Protein AF-0000000074242510 (afdb_homodimer)

Structure (mmCIF, N/CA/C/O backbone):
data_AF-0000000074242510-model_v1
#
loop_
_entity.id
_entity.type
_entity.pdbx_description
1 polymer Interleukin-4
#
loop_
_atom_site.group_PDB
_atom_site.id
_atom_site.type_symbol
_atom_site.label_atom_id
_atom_site.label_alt_id
_atom_site.label_comp_id
_atom_site.label_asym_id
_atom_site.label_entity_id
_atom_site.label_seq_id
_atom_site.pdbx_PDB_ins_code
_atom_site.Cartn_x
_atom_site.Cartn_y
_atom_site.Cartn_z
_atom_site.occupancy
_atom_site.B_iso_or_equiv
_atom_site.auth_seq_id
_atom_site.auth_comp_id
_atom_site.auth_asym_id
_atom_site.auth_atom_id
_atom_site.pdbx_PDB_model_num
ATOM 1 N N . MET A 1 1 ? -6.773 28.281 49.219 1 33.16 1 MET A N 1
ATOM 2 C CA . MET A 1 1 ? -7.211 27.016 48.656 1 33.16 1 MET A CA 1
ATOM 3 C C . MET A 1 1 ? -6.402 26.688 47.406 1 33.16 1 MET A C 1
ATOM 5 O O . MET A 1 1 ? -6.363 27.484 46.438 1 33.16 1 MET A O 1
ATOM 9 N N . ARG A 1 2 ? -5.262 25.953 47.531 1 34.53 2 ARG A N 1
ATOM 10 C CA . ARG A 1 2 ? -4.109 25.625 46.688 1 34.53 2 ARG A CA 1
ATOM 11 C C . ARG A 1 2 ? -4.52 24.766 45.5 1 34.53 2 ARG A C 1
ATOM 13 O O . ARG A 1 2 ? -5.117 23.703 45.656 1 34.53 2 ARG A O 1
ATOM 20 N N . LEU A 1 3 ? -5.051 25.438 44.469 1 40 3 LEU A N 1
ATOM 21 C CA . LEU A 1 3 ? -5.383 24.812 43.188 1 40 3 LEU A CA 1
ATOM 22 C C . LEU A 1 3 ? -4.25 23.922 42.719 1 40 3 LEU A C 1
ATOM 24 O O . LEU A 1 3 ? -3.172 24.391 42.344 1 40 3 LEU A O 1
ATOM 28 N N . THR A 1 4 ? -4.016 22.844 43.469 1 37.16 4 THR A N 1
ATOM 29 C CA . THR A 1 4 ? -3.104 21.812 43 1 37.16 4 THR A CA 1
ATOM 30 C C . THR A 1 4 ? -3.441 21.406 41.562 1 37.16 4 THR A C 1
ATOM 32 O O . THR A 1 4 ? -4.543 20.938 41.281 1 37.16 4 THR A O 1
ATOM 35 N N . PHE A 1 5 ? -3.02 22.219 40.562 1 36.62 5 PHE A N 1
ATOM 36 C CA . PHE A 1 5 ? -2.967 21.891 39.125 1 36.62 5 PHE A CA 1
ATOM 37 C C . PHE A 1 5 ? -2.428 20.484 38.906 1 36.62 5 PHE A C 1
ATOM 39 O O . PHE A 1 5 ? -1.247 20.219 39.156 1 36.62 5 PHE A O 1
ATOM 46 N N . GLN A 1 6 ? -3.221 19.469 39.281 1 35.19 6 GLN A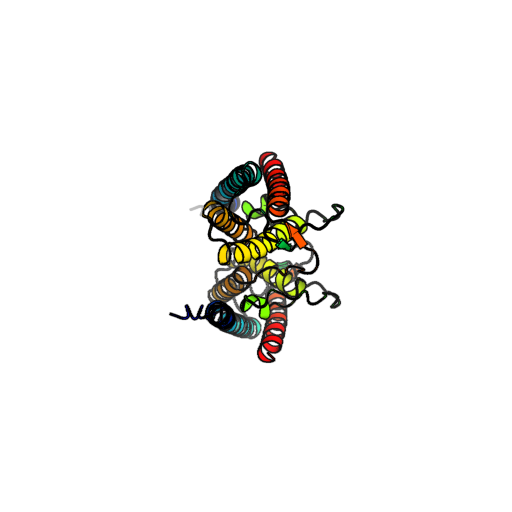 N 1
ATOM 47 C CA . GLN A 1 6 ? -2.865 18.094 39.031 1 35.19 6 GLN A CA 1
ATOM 48 C C . GLN A 1 6 ? -2.391 17.906 37.594 1 35.19 6 GLN A C 1
ATOM 50 O O . GLN A 1 6 ? -3.139 18.172 36.656 1 35.19 6 GLN A O 1
ATOM 55 N N . LEU A 1 7 ? -1.134 18.219 37.25 1 38.66 7 LEU A N 1
ATOM 56 C CA . LEU A 1 7 ? -0.365 17.781 36.094 1 38.66 7 LEU A CA 1
ATOM 57 C C . LEU A 1 7 ? -0.65 16.312 35.781 1 38.66 7 LEU A C 1
ATOM 59 O O . LEU A 1 7 ? -0.212 15.422 36.531 1 38.66 7 LEU A O 1
ATOM 63 N N . ILE A 1 8 ? -1.879 15.992 35.531 1 40.75 8 ILE A N 1
ATOM 64 C CA . ILE A 1 8 ? -2.186 14.633 35.125 1 40.75 8 ILE A CA 1
ATOM 65 C C . ILE A 1 8 ? -1.151 14.18 34.094 1 40.75 8 ILE A C 1
ATOM 67 O O . ILE A 1 8 ? -0.901 14.867 33.094 1 40.75 8 ILE A O 1
ATOM 71 N N . PRO A 1 9 ? -0.26 13.148 34.344 1 38.28 9 PRO A N 1
ATOM 72 C CA . PRO A 1 9 ? 0.85 12.664 33.531 1 38.28 9 PRO A CA 1
ATOM 73 C C . PRO A 1 9 ? 0.434 12.375 32.094 1 38.28 9 PRO A C 1
ATOM 75 O O . PRO A 1 9 ? -0.391 11.484 31.844 1 38.28 9 PRO A O 1
ATOM 78 N N . THR A 1 10 ? 0.248 13.367 31.266 1 43.91 10 THR A N 1
ATOM 79 C CA . THR A 1 10 ? 0.117 13.281 29.812 1 43.91 10 THR A CA 1
ATOM 80 C C . THR A 1 10 ? 1.011 12.18 29.266 1 43.91 10 THR A C 1
ATOM 82 O O . THR A 1 10 ? 0.706 11.586 28.219 1 43.91 10 THR A O 1
ATOM 85 N N . LEU A 1 11 ? 2.141 11.883 29.984 1 45.56 11 LEU A N 1
ATOM 86 C CA . LEU A 1 11 ? 3.07 10.883 29.484 1 45.56 11 LEU A CA 1
ATOM 87 C C . LEU A 1 11 ? 2.422 9.5 29.469 1 45.56 11 LEU A C 1
ATOM 89 O O . LEU A 1 11 ? 2.689 8.695 28.562 1 45.56 11 LEU A O 1
ATOM 93 N N . PHE A 1 12 ? 1.657 9.141 30.5 1 44.5 12 PHE A N 1
ATOM 94 C CA . PHE A 1 12 ? 1.144 7.777 30.594 1 44.5 12 PHE A CA 1
ATOM 95 C C . PHE A 1 12 ? 0.091 7.523 29.516 1 44.5 12 PHE A C 1
ATOM 97 O O . PHE A 1 12 ? -0.016 6.414 29 1 44.5 12 PHE A O 1
ATOM 104 N N . CYS A 1 13 ? -0.747 8.562 29.156 1 43.47 13 CYS A N 1
ATOM 105 C CA . CYS A 1 13 ? -1.817 8.352 28.188 1 43.47 13 CYS A CA 1
ATOM 106 C C . CYS A 1 13 ? -1.253 8.117 26.797 1 43.47 13 CYS A C 1
ATOM 108 O O . CYS A 1 13 ? -1.827 7.367 26.016 1 43.47 13 CYS A O 1
ATOM 110 N N . LEU A 1 14 ? -0.187 8.773 26.406 1 47.94 14 LEU A N 1
ATOM 111 C CA . LEU A 1 14 ? 0.408 8.531 25.094 1 47.94 14 LEU A CA 1
ATOM 112 C C . LEU A 1 14 ? 0.92 7.094 25 1 47.94 14 LEU A C 1
ATOM 114 O O . LEU A 1 14 ? 0.855 6.484 23.922 1 47.94 14 LEU A O 1
ATOM 118 N N . LEU A 1 15 ? 1.429 6.535 26.109 1 44.88 15 LEU A N 1
ATOM 119 C CA . LEU A 1 15 ? 1.949 5.176 26.047 1 44.88 15 LEU A CA 1
ATOM 120 C C . LEU A 1 15 ? 0.821 4.172 25.828 1 44.88 15 LEU A C 1
ATOM 122 O O . LEU A 1 15 ? 0.984 3.193 25.094 1 44.88 15 LEU A O 1
ATOM 126 N N . THR A 1 16 ? -0.226 4.297 26.625 1 45.84 16 THR A N 1
ATOM 127 C CA . THR A 1 16 ? -1.232 3.242 26.562 1 45.84 16 THR A CA 1
ATOM 128 C C . THR A 1 16 ? -2.045 3.338 25.266 1 45.84 16 THR A C 1
ATOM 130 O O . THR A 1 16 ? -2.445 2.318 24.703 1 45.84 16 THR A O 1
ATOM 133 N N . CYS A 1 17 ? -2.469 4.535 24.844 1 44.66 17 CYS A N 1
ATOM 134 C CA . CYS A 1 17 ? -3.344 4.66 23.688 1 44.66 17 CYS A CA 1
ATOM 135 C C . CYS A 1 17 ? -2.623 4.242 22.406 1 44.66 17 CYS A C 1
ATOM 137 O O . CYS A 1 17 ? -3.225 3.639 21.516 1 44.66 17 CYS A O 1
ATOM 139 N N . THR A 1 18 ? -1.373 4.621 22.281 1 48.62 18 THR A N 1
ATOM 140 C CA . THR A 1 18 ? -0.618 4.152 21.125 1 48.62 18 THR A CA 1
ATOM 141 C C . THR A 1 18 ? -0.304 2.664 21.25 1 48.62 18 THR A C 1
ATOM 143 O O . THR A 1 18 ? -0.279 1.942 20.25 1 48.62 18 THR A O 1
ATOM 146 N N . SER A 1 19 ? -0.104 2.184 22.484 1 45.28 19 SER A N 1
ATOM 147 C CA . SER A 1 19 ? 0.305 0.803 22.719 1 45.28 19 SER A CA 1
ATOM 148 C C . SER A 1 19 ? -0.789 -0.176 22.297 1 45.28 19 SER A C 1
ATOM 150 O O . SER A 1 19 ? -0.502 -1.228 21.719 1 45.28 19 SER A O 1
ATOM 152 N N . ASP A 1 20 ? -1.966 0.081 22.75 1 42.91 20 ASP A N 1
ATOM 153 C CA . ASP A 1 20 ? -3.027 -0.897 22.531 1 42.91 20 ASP A CA 1
ATOM 154 C C . ASP A 1 20 ? -3.365 -1.014 21.047 1 42.91 20 ASP A C 1
ATOM 156 O O . ASP A 1 20 ? -3.637 -2.109 20.547 1 42.91 20 ASP A O 1
ATOM 160 N N . VAL A 1 21 ? -3.428 0.149 20.422 1 49.12 21 VAL A N 1
ATOM 161 C CA . VAL A 1 21 ? -3.73 0.099 19 1 49.12 21 VAL A CA 1
ATOM 162 C C . VAL A 1 21 ? -2.576 -0.56 18.25 1 49.12 21 VAL A C 1
ATOM 164 O O . VAL A 1 21 ? -2.795 -1.387 17.359 1 49.12 21 VAL A O 1
ATOM 167 N N . VAL A 1 22 ? -1.436 -0.26 18.781 1 51.69 22 VAL A N 1
ATOM 168 C CA . VAL A 1 22 ? -0.253 -0.882 18.203 1 51.69 22 VAL A CA 1
ATOM 169 C C . VAL A 1 22 ? -0.24 -2.375 18.516 1 51.69 22 VAL A C 1
ATOM 171 O O . VAL A 1 22 ? 0.058 -3.201 17.656 1 51.69 22 VAL A O 1
ATOM 174 N N . GLN A 1 23 ? -0.51 -2.66 19.734 1 50.31 23 GLN A N 1
ATOM 175 C CA . GLN A 1 23 ? -0.537 -4.062 20.141 1 50.31 23 GLN A CA 1
ATOM 176 C C . GLN A 1 23 ? -1.63 -4.828 19.406 1 50.31 23 GLN A C 1
ATOM 178 O O . GLN A 1 23 ? -1.44 -5.988 19.031 1 50.31 23 GLN A O 1
ATOM 183 N N . GLY A 1 24 ? -2.672 -4.266 19.203 1 46.16 24 GLY A N 1
ATOM 184 C CA . GLY A 1 24 ? -3.768 -4.891 18.469 1 46.16 24 GLY A CA 1
ATOM 185 C C . GLY A 1 24 ? -3.449 -5.133 17.016 1 46.16 24 GLY A C 1
ATOM 186 O O . GLY A 1 24 ? -3.717 -6.215 16.484 1 46.16 24 GLY A O 1
ATOM 187 N N . GLN A 1 25 ? -2.859 -4.109 16.469 1 55.47 25 GLN A N 1
ATOM 188 C CA . GLN A 1 25 ? -2.559 -4.242 15.047 1 55.47 25 GLN A CA 1
ATOM 189 C C . GLN A 1 25 ? -1.42 -5.234 14.82 1 55.47 25 GLN A C 1
ATOM 191 O O . GLN A 1 25 ? -1.415 -5.965 13.828 1 55.47 25 GLN A O 1
ATOM 196 N N . ARG A 1 26 ? -0.482 -5.195 15.773 1 56.53 26 ARG A N 1
ATOM 197 C CA . ARG A 1 26 ? 0.55 -6.223 15.68 1 56.53 26 ARG A CA 1
ATOM 198 C C . ARG A 1 26 ? -0.068 -7.617 15.625 1 56.53 26 ARG A C 1
ATOM 200 O O . ARG A 1 26 ? 0.382 -8.469 14.852 1 56.53 26 ARG A O 1
ATOM 207 N N . ARG A 1 27 ? -1.122 -7.625 16.516 1 59.59 27 ARG A N 1
ATOM 208 C CA . ARG A 1 27 ? -1.751 -8.922 16.719 1 59.59 27 ARG A CA 1
ATOM 209 C C . ARG A 1 27 ? -2.426 -9.414 15.445 1 59.59 27 ARG A C 1
ATOM 211 O O . ARG A 1 27 ? -2.621 -10.617 15.258 1 59.59 27 ARG A O 1
ATOM 218 N N . THR A 1 28 ? -2.432 -8.539 14.508 1 70.81 28 THR A N 1
ATOM 219 C CA . THR A 1 28 ? -3.195 -9.047 13.367 1 70.81 28 THR A CA 1
ATOM 220 C C . THR A 1 28 ? -2.273 -9.359 12.195 1 70.81 28 THR A C 1
ATOM 222 O O . THR A 1 28 ? -2.66 -10.086 11.273 1 70.81 28 THR A O 1
ATOM 225 N N . CYS A 1 29 ? -0.93 -9 12.336 1 80.44 29 CYS A N 1
ATOM 226 C CA . CYS A 1 29 ? -0.095 -9.211 11.156 1 80.44 29 CYS A CA 1
ATOM 227 C C . CYS A 1 29 ? 0.749 -10.469 11.312 1 80.44 29 CYS A C 1
ATOM 229 O O . CYS A 1 29 ? 1.104 -11.109 10.32 1 80.44 29 CYS A O 1
ATOM 231 N N . GLN A 1 30 ? 1.063 -10.836 12.539 1 82.81 30 GLN A N 1
ATOM 232 C CA . GLN A 1 30 ? 1.859 -12.039 12.781 1 82.81 30 GLN A CA 1
ATOM 233 C C . GLN A 1 30 ? 1.142 -13.281 12.273 1 82.81 30 GLN A C 1
ATOM 235 O O . GLN A 1 30 ? 1.744 -14.125 11.602 1 82.81 30 GLN A O 1
ATOM 240 N N . PRO A 1 31 ? -0.079 -13.398 12.602 1 86.19 31 PRO A N 1
ATOM 241 C CA . PRO A 1 31 ? -0.804 -14.547 12.062 1 86.19 31 PRO A CA 1
ATOM 242 C C . PRO A 1 31 ? -0.826 -14.578 10.539 1 86.19 31 PRO A C 1
ATOM 244 O O . PRO A 1 31 ? -0.729 -15.648 9.938 1 86.19 31 PRO A O 1
ATOM 247 N N . SER A 1 32 ? -0.983 -13.438 9.93 1 89.38 32 SER A N 1
ATOM 248 C CA . SER A 1 32 ? -0.971 -13.375 8.469 1 89.38 32 SER A CA 1
ATOM 249 C C . SER A 1 32 ? 0.349 -13.891 7.906 1 89.38 32 SER A C 1
ATOM 251 O O . SER A 1 32 ? 0.361 -14.664 6.949 1 89.38 32 SER A O 1
ATOM 253 N N . LEU A 1 33 ? 1.446 -13.469 8.5 1 87.88 33 LEU A N 1
ATOM 254 C CA . LEU A 1 33 ? 2.764 -13.906 8.047 1 87.88 33 LEU A CA 1
ATOM 255 C C . LEU A 1 33 ? 2.92 -15.414 8.203 1 87.88 33 LEU A C 1
ATOM 257 O O . LEU A 1 33 ? 3.426 -16.094 7.301 1 87.88 33 LEU A O 1
ATOM 261 N N . ARG A 1 34 ? 2.51 -15.938 9.312 1 88.5 34 ARG A N 1
ATOM 262 C CA . ARG A 1 34 ? 2.562 -17.375 9.555 1 88.5 34 ARG A CA 1
ATOM 263 C C . ARG A 1 34 ? 1.753 -18.141 8.508 1 88.5 34 ARG A C 1
ATOM 265 O O . ARG A 1 34 ? 2.205 -19.172 7.992 1 88.5 34 ARG A O 1
ATOM 272 N N . GLU A 1 35 ? 0.599 -17.688 8.25 1 92.69 35 GLU A N 1
ATOM 273 C CA . GLU A 1 35 ? -0.273 -18.328 7.277 1 92.69 35 GLU A CA 1
ATOM 274 C C . GLU A 1 35 ? 0.345 -18.312 5.883 1 92.69 35 GLU A C 1
ATOM 276 O O . GLU A 1 35 ? 0.229 -19.281 5.133 1 92.69 35 GLU A O 1
ATOM 281 N N . ILE A 1 36 ? 0.923 -17.219 5.508 1 93.25 36 ILE A N 1
ATOM 282 C CA . ILE A 1 36 ? 1.579 -17.109 4.207 1 93.25 36 ILE A CA 1
ATOM 283 C C . ILE A 1 36 ? 2.666 -18.172 4.09 1 93.25 36 ILE A C 1
ATOM 285 O O . ILE A 1 36 ? 2.732 -18.891 3.088 1 93.25 36 ILE A O 1
ATOM 289 N N . VAL A 1 37 ? 3.477 -18.266 5.094 1 92.19 37 VAL A N 1
ATOM 290 C CA . VAL A 1 37 ? 4.566 -19.234 5.09 1 92.19 37 VAL A CA 1
ATOM 291 C C . VAL A 1 37 ? 3.992 -20.656 5.031 1 92.19 37 VAL A C 1
ATOM 293 O O . VAL A 1 37 ? 4.48 -21.5 4.277 1 92.19 37 VAL A O 1
ATOM 296 N N . HIS A 1 38 ? 2.998 -20.922 5.836 1 93.38 38 HIS A N 1
ATOM 297 C CA . HIS A 1 38 ? 2.354 -22.234 5.852 1 93.38 38 HIS A CA 1
ATOM 298 C C . HIS A 1 38 ? 1.815 -22.594 4.473 1 93.38 38 HIS A C 1
ATOM 300 O O . HIS A 1 38 ? 2.029 -23.703 3.992 1 93.38 38 HIS A O 1
ATOM 306 N N . MET A 1 39 ? 1.105 -21.703 3.846 1 94.38 39 MET A N 1
ATOM 307 C CA . MET A 1 39 ? 0.545 -21.953 2.5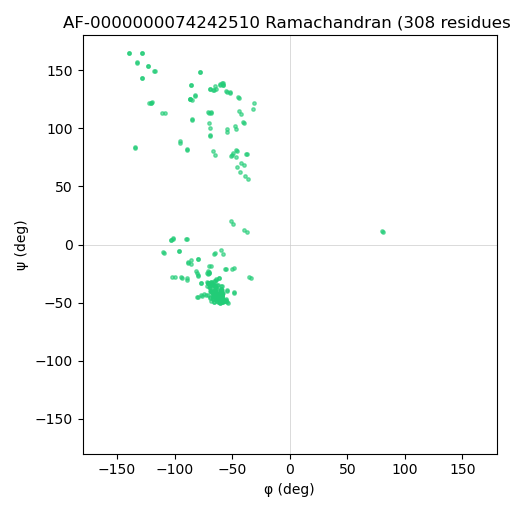2 1 94.38 39 MET A CA 1
ATOM 308 C C . MET A 1 39 ? 1.651 -22.156 1.491 1 94.38 39 MET A C 1
ATOM 310 O O . MET A 1 39 ? 1.563 -23.047 0.65 1 94.38 39 MET A O 1
ATOM 314 N N . ALA A 1 40 ? 2.676 -21.266 1.563 1 93.38 40 ALA A N 1
ATOM 315 C CA . ALA A 1 40 ? 3.793 -21.406 0.633 1 93.38 40 ALA A CA 1
ATOM 316 C C . ALA A 1 40 ? 4.461 -22.781 0.782 1 93.38 40 ALA A C 1
ATOM 318 O O . ALA A 1 40 ? 4.812 -23.406 -0.214 1 93.38 40 ALA A O 1
ATOM 319 N N . ASN A 1 41 ? 4.637 -23.188 1.988 1 91.5 41 ASN A N 1
ATOM 320 C CA . ASN A 1 41 ? 5.199 -24.5 2.236 1 91.5 41 ASN A CA 1
ATOM 321 C C . ASN A 1 41 ? 4.352 -25.609 1.604 1 91.5 41 ASN A C 1
ATOM 323 O O . ASN A 1 41 ? 4.879 -26.5 0.94 1 91.5 41 ASN A O 1
ATOM 327 N N . SER A 1 42 ? 3.139 -25.562 1.832 1 93.44 42 SER A N 1
ATOM 328 C CA . SER A 1 42 ? 2.227 -26.547 1.28 1 93.44 42 SER A CA 1
ATOM 329 C C . SER A 1 42 ? 2.264 -26.547 -0.244 1 93.44 42 SER A C 1
ATOM 331 O O . SER A 1 42 ? 2.254 -27.609 -0.871 1 93.44 42 SER A O 1
ATOM 333 N N . LEU A 1 43 ? 2.361 -25.391 -0.884 1 93.56 43 LEU A N 1
ATOM 334 C CA . LEU A 1 43 ? 2.277 -25.234 -2.332 1 93.56 43 LEU A CA 1
ATOM 335 C C . LEU A 1 43 ? 3.605 -25.594 -2.992 1 93.56 43 LEU A C 1
ATOM 337 O O . LEU A 1 43 ? 3.639 -25.984 -4.164 1 93.56 43 LEU A O 1
ATOM 341 N N . THR A 1 44 ? 4.668 -25.438 -2.227 1 93.06 44 THR A N 1
ATOM 342 C CA . THR A 1 44 ? 5.977 -25.734 -2.803 1 93.06 44 THR A CA 1
ATOM 343 C C . THR A 1 44 ? 6.332 -27.203 -2.619 1 93.06 44 THR A C 1
ATOM 345 O O . THR A 1 44 ? 7.242 -27.719 -3.273 1 93.06 44 THR A O 1
ATOM 348 N N . MET A 1 45 ? 5.691 -27.953 -1.784 1 90.69 45 MET A N 1
ATOM 349 C CA . MET A 1 45 ? 6 -29.344 -1.495 1 90.69 45 MET A CA 1
ATOM 350 C C . MET A 1 45 ? 5.254 -30.281 -2.443 1 90.69 45 MET A C 1
ATOM 352 O O . MET A 1 45 ? 5.723 -31.391 -2.732 1 90.69 45 MET A O 1
ATOM 356 N N . LYS A 1 46 ? 4.109 -29.938 -2.914 1 88.62 46 LYS A N 1
ATOM 357 C CA . LYS A 1 46 ? 3.287 -30.766 -3.785 1 88.62 46 LYS A CA 1
ATOM 358 C C . LYS A 1 46 ? 2.867 -30.016 -5.039 1 88.62 46 LYS A C 1
ATOM 360 O O . LYS A 1 46 ? 2.576 -28.812 -4.98 1 88.62 46 LYS A O 1
ATOM 365 N N . LYS A 1 47 ? 2.834 -30.797 -6.117 1 89.44 47 LYS A N 1
ATOM 366 C CA . LYS A 1 47 ? 2.326 -30.203 -7.352 1 89.44 47 LYS A CA 1
ATOM 367 C C . LYS A 1 47 ? 0.846 -29.844 -7.227 1 89.44 47 LYS A C 1
ATOM 369 O O . LYS A 1 47 ? 0.074 -30.609 -6.633 1 89.44 47 LYS A O 1
ATOM 374 N N . PHE A 1 48 ? 0.488 -28.625 -7.656 1 90.5 48 PHE A N 1
ATOM 375 C CA . PHE A 1 48 ? -0.895 -28.172 -7.699 1 90.5 48 PHE A CA 1
ATOM 376 C C . PHE A 1 48 ? -1.235 -27.609 -9.078 1 90.5 48 PHE A C 1
ATOM 378 O O . PHE A 1 48 ? -0.356 -27.453 -9.922 1 90.5 48 PHE A O 1
ATOM 385 N N . PRO A 1 49 ? -2.566 -27.484 -9.273 1 90.56 49 PRO A N 1
ATOM 386 C CA . PRO A 1 49 ? -2.93 -26.938 -10.578 1 90.56 49 PRO A CA 1
ATOM 387 C C . PRO A 1 49 ? -2.197 -25.641 -10.898 1 90.56 49 PRO A C 1
ATOM 389 O O . PRO A 1 49 ? -1.985 -24.812 -10.008 1 90.56 49 PRO A O 1
ATOM 392 N N . CYS A 1 50 ? -1.623 -25.438 -11.938 1 93.19 50 CYS A N 1
ATOM 393 C CA . CYS A 1 50 ? -1.017 -24.234 -12.492 1 93.19 50 CYS A CA 1
ATOM 394 C C . CYS A 1 50 ? 0.369 -24 -11.898 1 93.19 50 CYS A C 1
ATOM 396 O O . CYS A 1 50 ? 0.89 -22.875 -11.953 1 93.19 50 CYS A O 1
ATOM 398 N N . PHE A 1 51 ? 0.935 -24.953 -11.203 1 92.12 51 PHE A N 1
ATOM 399 C CA . PHE A 1 51 ? 2.225 -24.781 -10.539 1 92.12 51 PHE A CA 1
ATOM 400 C C . PHE A 1 51 ? 3.293 -24.359 -11.539 1 92.12 51 PHE A C 1
ATOM 402 O O . PHE A 1 51 ? 4.293 -23.75 -11.164 1 92.12 51 PHE A O 1
ATOM 409 N N . GLU A 1 52 ? 3.057 -24.641 -12.891 1 93.25 52 GLU A N 1
ATOM 410 C CA . GLU A 1 52 ? 4.051 -24.328 -13.914 1 93.25 52 GLU A CA 1
ATOM 411 C C . GLU A 1 52 ? 3.691 -23.047 -14.664 1 93.25 52 GLU A C 1
ATOM 413 O O . GLU A 1 52 ? 4.344 -22.688 -15.648 1 93.25 52 GLU A O 1
ATOM 418 N N . MET A 1 53 ? 2.672 -22.422 -14.227 1 94.62 53 MET A N 1
ATOM 419 C CA . MET A 1 53 ? 2.273 -21.172 -14.875 1 94.62 53 MET A CA 1
ATOM 420 C C . MET A 1 53 ? 3.412 -20.156 -14.836 1 94.62 53 MET A C 1
ATOM 422 O O . MET A 1 53 ? 4.152 -20.078 -13.859 1 94.62 53 MET A O 1
ATOM 426 N N . GLU A 1 54 ? 3.57 -19.453 -15.977 1 95.12 54 GLU A N 1
ATOM 427 C CA . GLU A 1 54 ? 4.574 -18.391 -16.031 1 95.12 54 GLU A CA 1
ATOM 428 C C . GLU A 1 54 ? 4.039 -17.094 -15.43 1 95.12 54 GLU A C 1
ATOM 430 O O . GLU A 1 54 ? 2.945 -16.656 -15.781 1 95.12 54 GLU A O 1
ATOM 435 N N . VAL A 1 55 ? 4.82 -16.547 -14.5 1 95.5 55 VAL A N 1
ATOM 436 C CA . VAL A 1 55 ? 4.441 -15.312 -13.836 1 95.5 55 VAL A CA 1
ATOM 437 C C . VAL A 1 55 ? 5.625 -14.344 -13.828 1 95.5 55 VAL A C 1
ATOM 439 O O . VAL A 1 55 ? 6.773 -14.758 -14.008 1 95.5 55 VAL A O 1
ATOM 442 N N . PRO A 1 56 ? 5.363 -13.039 -13.703 1 93.12 56 PRO A N 1
ATOM 443 C CA . PRO A 1 56 ? 6.473 -12.086 -13.602 1 93.12 56 PRO A CA 1
ATOM 444 C C . PRO A 1 56 ? 7.406 -12.383 -12.43 1 93.12 56 PRO A C 1
ATOM 446 O O . PRO A 1 56 ? 6.941 -12.734 -11.336 1 93.12 56 PRO A O 1
ATOM 449 N N . ASP A 1 57 ? 8.695 -12.281 -12.695 1 93.12 57 ASP A N 1
ATOM 450 C CA . ASP A 1 57 ? 9.695 -12.398 -11.641 1 93.12 57 ASP A CA 1
ATOM 451 C C . ASP A 1 57 ? 9.914 -11.062 -10.93 1 93.12 57 ASP A C 1
ATOM 453 O O . ASP A 1 57 ? 10.531 -10.148 -11.492 1 93.12 57 ASP A O 1
ATOM 457 N N . ILE A 1 58 ? 9.445 -10.977 -9.75 1 91.56 58 ILE A N 1
ATOM 458 C CA . ILE A 1 58 ? 9.453 -9.695 -9.055 1 91.56 58 ILE A CA 1
ATOM 459 C C . ILE A 1 58 ? 10.586 -9.68 -8.031 1 91.56 58 ILE A C 1
ATOM 461 O O . ILE A 1 58 ? 10.703 -8.734 -7.246 1 91.56 58 ILE A O 1
ATOM 465 N N . PHE A 1 59 ? 11.344 -10.641 -7.984 1 88 59 PHE A N 1
ATOM 466 C CA . PHE A 1 59 ? 12.344 -10.781 -6.93 1 88 59 PHE A CA 1
ATOM 467 C C . PHE A 1 59 ? 13.695 -10.25 -7.387 1 88 59 PHE A C 1
ATOM 469 O O . PHE A 1 59 ? 14.172 -10.609 -8.469 1 88 59 PHE A O 1
ATOM 476 N N . GLU A 1 60 ? 13.859 -8.797 -7.141 1 71.88 60 GLU A N 1
ATOM 477 C CA . GLU A 1 60 ? 15.125 -8.18 -7.543 1 71.88 60 GLU A CA 1
ATOM 478 C C . GLU A 1 60 ? 16.312 -8.914 -6.926 1 71.88 60 GLU A C 1
ATOM 480 O O . GLU A 1 60 ? 16.219 -9.453 -5.824 1 71.88 60 GLU A O 1
ATOM 485 N N . ASP A 1 61 ? 17.312 -9.25 -7.77 1 56.03 61 ASP A N 1
ATOM 486 C CA . ASP A 1 61 ? 18.609 -9.703 -7.254 1 56.03 61 ASP A CA 1
ATOM 487 C C . ASP A 1 61 ? 19.141 -8.75 -6.188 1 56.03 61 ASP A C 1
ATOM 489 O O . ASP A 1 61 ? 20.297 -8.344 -6.238 1 56.03 61 ASP A O 1
ATOM 493 N N . THR A 1 62 ? 18.438 -8.047 -5.715 1 47.5 62 THR A N 1
ATOM 494 C CA . THR A 1 62 ? 18.859 -6.812 -5.062 1 47.5 62 THR A CA 1
ATOM 495 C C . THR A 1 62 ? 19.906 -7.098 -3.988 1 47.5 62 THR A C 1
ATOM 497 O O . THR A 1 62 ? 19.75 -8.031 -3.193 1 47.5 62 THR A O 1
ATOM 500 N N . GLU A 1 63 ? 21.125 -6.922 -4.215 1 46.28 63 GLU A N 1
ATOM 501 C CA . GLU A 1 63 ? 22.047 -6.414 -3.203 1 46.28 63 GLU A CA 1
ATOM 502 C C . GLU A 1 63 ? 21.344 -5.461 -2.24 1 46.28 63 GLU A C 1
ATOM 504 O O . GLU A 1 63 ? 20.469 -4.699 -2.645 1 46.28 63 GLU A O 1
ATOM 509 N N . ASN A 1 64 ? 21.297 -5.656 -0.941 1 44.69 64 ASN A N 1
ATOM 510 C CA . ASN A 1 64 ? 20.766 -5.188 0.331 1 44.69 64 ASN A CA 1
ATOM 511 C C . ASN A 1 64 ? 20.703 -3.662 0.391 1 44.69 64 ASN A C 1
ATOM 513 O O . ASN A 1 64 ? 21.594 -3.031 0.982 1 44.69 64 ASN A O 1
ATOM 517 N N . SER A 1 65 ? 20.859 -2.961 -0.485 1 39.31 65 SER A N 1
ATOM 518 C CA . SER A 1 65 ? 21.203 -1.618 -0.033 1 39.31 65 SER A CA 1
ATOM 519 C C . SER A 1 65 ? 20.125 -1.044 0.877 1 39.31 65 SER A C 1
ATOM 521 O O . SER A 1 65 ? 20.094 0.165 1.119 1 39.31 65 SER A O 1
ATOM 523 N N . SER A 1 66 ? 19.109 -1.68 0.962 1 45.38 66 SER A N 1
ATOM 524 C CA . SER A 1 66 ? 18 -0.826 1.375 1 45.38 66 SER A CA 1
ATOM 525 C C . SER A 1 66 ? 18.156 -0.378 2.824 1 45.38 66 SER A C 1
ATOM 527 O O . SER A 1 66 ? 18.453 -1.191 3.703 1 45.38 66 SER A O 1
ATOM 529 N N . THR A 1 67 ? 18.609 0.785 2.977 1 43.66 67 THR A N 1
ATOM 530 C CA . THR A 1 67 ? 18.609 1.486 4.254 1 43.66 67 THR A CA 1
ATOM 531 C C . THR A 1 67 ? 17.312 1.227 5.012 1 43.66 67 THR A C 1
ATOM 533 O O . THR A 1 67 ? 16.219 1.355 4.449 1 43.66 67 THR A O 1
ATOM 536 N N . PRO A 1 68 ? 17.438 0.37 6.031 1 46.38 68 PRO A N 1
ATOM 537 C CA . PRO A 1 68 ? 16.312 0.193 6.953 1 46.38 68 PRO A CA 1
ATOM 538 C C . PRO A 1 68 ? 15.57 1.497 7.234 1 46.38 68 PRO A C 1
ATOM 540 O O . PRO A 1 68 ? 16.188 2.494 7.617 1 46.38 68 PRO A O 1
ATOM 543 N N . LYS A 1 69 ? 14.758 1.95 6.379 1 51.75 69 LYS A N 1
ATOM 544 C CA . LYS A 1 69 ? 14.062 3.152 6.824 1 51.75 69 LYS A CA 1
ATOM 545 C C . LYS A 1 69 ? 13.055 2.83 7.926 1 51.75 69 LYS A C 1
ATOM 547 O O . LYS A 1 69 ? 12.438 1.764 7.914 1 51.75 69 LYS A O 1
ATOM 552 N N . LEU A 1 70 ? 13.375 3.342 9.023 1 46.12 70 LEU A N 1
ATOM 553 C CA . LEU A 1 70 ? 12.617 3.203 10.266 1 46.12 70 LEU A CA 1
ATOM 554 C C . LEU A 1 70 ? 11.133 3.439 10.023 1 46.12 70 LEU A C 1
ATOM 556 O O . LEU A 1 70 ? 10.75 4.445 9.422 1 46.12 70 LEU A O 1
ATOM 560 N N . PHE A 1 71 ? 10.336 2.395 9.891 1 55.56 71 PHE A N 1
ATOM 561 C CA . PHE A 1 71 ? 8.883 2.49 9.859 1 55.56 71 PHE A CA 1
ATOM 562 C C . PHE A 1 71 ? 8.344 3.01 11.195 1 55.56 71 PHE A C 1
ATOM 564 O O . PHE A 1 71 ? 8.969 2.807 12.234 1 55.56 71 PHE A O 1
ATOM 571 N N . PRO A 1 72 ? 7.484 3.902 11.07 1 51.38 72 PRO A N 1
ATOM 572 C CA . PRO A 1 72 ? 6.879 4.375 12.312 1 51.38 72 PRO A CA 1
ATOM 573 C C . PRO A 1 72 ? 6.508 3.232 13.258 1 51.38 72 PRO A C 1
ATOM 575 O O . PRO A 1 72 ? 6.082 2.166 12.805 1 51.38 72 PRO A O 1
ATOM 578 N N . GLU A 1 73 ? 7.016 3.354 14.461 1 52.28 73 GLU A N 1
ATOM 579 C CA . GLU A 1 73 ? 6.902 2.41 15.562 1 52.28 73 GLU A CA 1
ATOM 580 C C . GLU A 1 73 ? 5.457 1.954 15.758 1 52.28 73 GLU A C 1
ATOM 582 O O . GLU A 1 73 ? 5.211 0.851 16.25 1 52.28 73 GLU A O 1
ATOM 587 N N . GLU A 1 74 ? 4.523 2.721 15.25 1 51.81 74 GLU A N 1
ATOM 588 C CA . GLU A 1 74 ? 3.174 2.496 15.758 1 51.81 74 GLU A CA 1
ATOM 589 C C . GLU A 1 74 ? 2.467 1.388 14.984 1 51.81 74 GLU A C 1
ATOM 591 O O . GLU A 1 74 ? 1.38 0.95 15.367 1 51.81 74 GLU A O 1
ATOM 596 N N . SER A 1 75 ? 2.977 1.03 13.789 1 54.97 75 SER A N 1
ATOM 597 C CA . SER A 1 75 ? 2.199 -0 13.109 1 54.97 75 SER A CA 1
ATOM 598 C C . SER A 1 75 ? 2.932 -1.338 13.117 1 54.97 75 SER A C 1
ATOM 600 O O . SER A 1 75 ? 4.09 -1.418 12.703 1 54.97 75 SER A O 1
ATOM 602 N N . SER A 1 76 ? 2.312 -2.355 13.883 1 60 76 SER A N 1
ATOM 603 C CA . SER A 1 76 ? 2.9 -3.682 14.039 1 60 76 SER A CA 1
ATOM 604 C C . SER A 1 76 ? 3.336 -4.254 12.695 1 60 76 SER A C 1
ATOM 606 O O . SER A 1 76 ? 4.438 -4.789 12.57 1 60 76 SER A O 1
ATOM 608 N N . CYS A 1 77 ? 2.459 -4.051 11.656 1 75.75 77 CYS A N 1
ATOM 609 C CA . CYS A 1 77 ? 2.855 -4.668 10.398 1 75.75 77 CYS A CA 1
ATOM 610 C C . CYS A 1 77 ? 4.039 -3.938 9.781 1 75.75 77 CYS A C 1
ATOM 612 O O . CYS A 1 77 ? 4.879 -4.551 9.109 1 75.75 77 CYS A O 1
ATOM 614 N N . SER A 1 78 ? 4.078 -2.709 10.195 1 72.38 78 SER A N 1
ATOM 615 C CA . SER A 1 78 ? 5.184 -1.903 9.695 1 72.38 78 SER A CA 1
ATOM 616 C C . SER A 1 78 ? 6.508 -2.338 10.312 1 72.38 78 SER A C 1
ATOM 618 O O . SER A 1 78 ? 7.566 -2.203 9.688 1 72.38 78 SER A O 1
ATOM 620 N N . GLN A 1 79 ? 6.398 -2.781 11.547 1 70.5 79 GLN A N 1
ATOM 621 C CA . GLN A 1 79 ? 7.59 -3.254 12.242 1 70.5 79 GLN A CA 1
ATOM 622 C C . GLN A 1 79 ? 8.094 -4.566 11.648 1 70.5 79 GLN A C 1
ATOM 624 O O . GLN A 1 79 ? 9.258 -4.926 11.82 1 70.5 79 GLN A O 1
ATOM 629 N N . LEU A 1 80 ? 7.164 -5.254 11.039 1 73.31 80 LEU A N 1
ATOM 630 C CA . LEU A 1 80 ? 7.512 -6.531 10.422 1 73.31 80 LEU A CA 1
ATOM 631 C C . LEU A 1 80 ? 8.164 -6.316 9.062 1 73.31 80 LEU A C 1
ATOM 633 O O . LEU A 1 80 ? 9.164 -6.961 8.742 1 73.31 80 LEU A O 1
ATOM 637 N N . VAL A 1 81 ? 7.594 -5.461 8.289 1 73.62 81 VAL A N 1
ATOM 638 C CA . VAL A 1 81 ? 8.109 -5.113 6.973 1 73.62 81 VAL A CA 1
ATOM 639 C C . VAL A 1 81 ? 9.086 -3.947 7.09 1 73.62 81 VAL A C 1
ATOM 641 O O . VAL A 1 81 ? 8.711 -2.789 6.914 1 73.62 81 VAL A O 1
ATOM 644 N N . MET A 1 82 ? 10.25 -4.109 7.422 1 64.38 82 MET A N 1
ATOM 645 C CA . MET A 1 82 ? 11.211 -3.152 7.961 1 64.38 82 MET A CA 1
ATOM 646 C C . MET A 1 82 ? 11.836 -2.318 6.844 1 64.38 82 MET A C 1
ATOM 648 O O . MET A 1 82 ? 12.359 -1.231 7.094 1 64.38 82 MET A O 1
ATOM 652 N N . THR A 1 83 ? 11.805 -2.859 5.656 1 71.06 83 THR A N 1
ATOM 653 C CA . THR A 1 83 ? 12.484 -2.117 4.602 1 71.06 83 THR A CA 1
ATOM 654 C C . THR A 1 83 ? 11.523 -1.807 3.455 1 71.06 83 THR A C 1
ATOM 656 O O . THR A 1 83 ? 10.578 -2.557 3.211 1 71.06 83 THR A O 1
ATOM 659 N N . MET A 1 84 ? 11.828 -0.73 2.736 1 72.12 84 MET A N 1
ATOM 660 C CA . MET A 1 84 ? 11.031 -0.362 1.566 1 72.12 84 MET A CA 1
ATOM 661 C C . MET A 1 84 ? 11.133 -1.429 0.481 1 72.12 84 MET A C 1
ATOM 663 O O . MET A 1 84 ? 10.172 -1.676 -0.246 1 72.12 84 MET A O 1
ATOM 667 N N . ASN A 1 85 ? 12.266 -2.088 0.457 1 77.44 85 ASN A N 1
ATOM 668 C CA . ASN A 1 85 ? 12.445 -3.158 -0.517 1 77.44 85 ASN A CA 1
ATOM 669 C C . ASN A 1 85 ? 11.523 -4.34 -0.23 1 77.44 85 ASN A C 1
ATOM 671 O O . ASN A 1 85 ? 10.914 -4.895 -1.147 1 77.44 85 ASN A O 1
ATOM 675 N N . ASP A 1 86 ? 11.492 -4.758 1.09 1 80.06 86 ASP A N 1
ATOM 676 C CA . ASP A 1 86 ? 10.586 -5.836 1.467 1 80.06 86 ASP A CA 1
ATOM 677 C C . ASP A 1 86 ? 9.133 -5.453 1.174 1 80.06 86 ASP A C 1
ATOM 679 O O . ASP A 1 86 ? 8.367 -6.266 0.651 1 80.06 86 ASP A O 1
ATOM 683 N N . PHE A 1 87 ? 8.797 -4.266 1.455 1 82.12 87 PHE A N 1
ATOM 684 C CA . PHE A 1 87 ? 7.441 -3.797 1.212 1 82.12 87 PHE A CA 1
ATOM 685 C C . PHE A 1 87 ? 7.105 -3.861 -0.273 1 82.12 87 PHE A C 1
ATOM 687 O O . PHE A 1 87 ? 6.043 -4.355 -0.653 1 82.12 87 PHE A O 1
ATOM 694 N N . GLU A 1 88 ? 7.992 -3.334 -1.063 1 82.25 88 GLU A N 1
ATOM 695 C CA . GLU A 1 88 ? 7.773 -3.324 -2.506 1 82.25 88 GLU A CA 1
ATOM 696 C C . GLU A 1 88 ? 7.613 -4.742 -3.049 1 82.25 88 GLU A C 1
ATOM 698 O O . GLU A 1 88 ? 6.77 -4.988 -3.914 1 82.25 88 GLU A O 1
ATOM 703 N N . THR A 1 89 ? 8.445 -5.586 -2.576 1 88.19 89 THR A N 1
ATOM 704 C CA . THR A 1 89 ? 8.383 -6.973 -3.02 1 88.19 89 THR A CA 1
ATOM 705 C C . THR A 1 89 ? 7.031 -7.59 -2.662 1 88.19 89 THR A C 1
ATOM 707 O O . THR A 1 89 ? 6.395 -8.234 -3.502 1 88.19 89 THR A O 1
ATOM 710 N N . LEU A 1 90 ? 6.602 -7.398 -1.44 1 90.44 90 LEU A N 1
ATOM 711 C CA . LEU A 1 90 ? 5.324 -7.941 -1.001 1 90.44 90 LEU A CA 1
ATOM 712 C C . LEU A 1 90 ? 4.168 -7.305 -1.766 1 90.44 90 LEU A C 1
ATOM 714 O O . LEU A 1 90 ? 3.199 -7.98 -2.115 1 90.44 90 LEU A O 1
ATOM 718 N N . CYS A 1 91 ? 4.273 -6.078 -1.97 1 88.5 91 CYS A N 1
ATOM 719 C CA . CYS A 1 91 ? 3.256 -5.363 -2.734 1 88.5 91 CYS A CA 1
ATOM 720 C C . CYS A 1 91 ? 3.152 -5.914 -4.152 1 88.5 91 CYS A C 1
ATOM 722 O O . CYS A 1 91 ? 2.051 -6.156 -4.648 1 88.5 91 CYS A O 1
ATOM 724 N N . ARG A 1 92 ? 4.219 -6.109 -4.781 1 89.88 92 ARG A N 1
ATOM 725 C CA . ARG A 1 92 ? 4.238 -6.684 -6.125 1 89.88 92 ARG A CA 1
ATOM 726 C C . ARG A 1 92 ? 3.727 -8.117 -6.113 1 89.88 92 ARG A C 1
ATOM 728 O O . ARG A 1 92 ? 3.088 -8.562 -7.07 1 89.88 92 ARG A O 1
ATOM 735 N N . ALA A 1 93 ? 4.086 -8.797 -5.039 1 94.25 93 ALA A N 1
ATOM 736 C CA . ALA A 1 93 ? 3.592 -10.172 -4.918 1 94.25 93 ALA A CA 1
ATOM 737 C C . ALA A 1 93 ? 2.066 -10.203 -4.91 1 94.25 93 ALA A C 1
ATOM 739 O O . ALA A 1 93 ? 1.455 -11.109 -5.484 1 94.25 93 ALA A O 1
ATOM 740 N N . VAL A 1 94 ? 1.468 -9.266 -4.289 1 92.62 94 VAL A N 1
ATOM 741 C CA . VAL A 1 94 ? 0.012 -9.172 -4.289 1 92.62 94 VAL A CA 1
ATOM 742 C C . VAL A 1 94 ? -0.498 -9.039 -5.723 1 92.62 94 VAL A C 1
ATOM 744 O O . VAL A 1 94 ? -1.445 -9.719 -6.117 1 92.62 94 VAL A O 1
ATOM 747 N N . THR A 1 95 ? 0.135 -8.195 -6.492 1 89.12 95 THR A N 1
ATOM 748 C CA . THR A 1 95 ? -0.271 -7.969 -7.875 1 89.12 95 THR A CA 1
ATOM 749 C C . THR A 1 95 ? -0.182 -9.258 -8.68 1 89.12 95 THR A C 1
ATOM 751 O O . THR A 1 95 ? -1.116 -9.617 -9.406 1 89.12 95 THR A O 1
ATOM 754 N N . VAL A 1 96 ? 0.912 -9.93 -8.562 1 93.25 96 VAL A N 1
ATOM 755 C CA . VAL A 1 96 ? 1.132 -11.156 -9.32 1 93.25 96 VAL A CA 1
ATOM 756 C C . VAL A 1 96 ? 0.102 -12.203 -8.914 1 93.25 96 VAL A C 1
ATOM 758 O O . VAL A 1 96 ? -0.531 -12.828 -9.766 1 93.25 96 VAL A O 1
ATOM 761 N N . LEU A 1 97 ? -0.095 -12.422 -7.594 1 94.69 97 LEU A N 1
ATOM 762 C CA . LEU A 1 97 ? -0.991 -13.469 -7.109 1 94.69 97 LEU A CA 1
ATOM 763 C C . LEU A 1 97 ? -2.439 -13.148 -7.457 1 94.69 97 LEU A C 1
ATOM 765 O O . LEU A 1 97 ? -3.252 -14.055 -7.656 1 94.69 97 LEU A O 1
ATOM 769 N N . GLN A 1 98 ? -2.781 -11.906 -7.48 1 91.06 98 GLN A N 1
ATOM 770 C CA . GLN A 1 98 ? -4.121 -11.523 -7.922 1 91.06 98 GLN A CA 1
ATOM 771 C C . GLN A 1 98 ? -4.367 -11.961 -9.359 1 91.06 98 GLN A C 1
ATOM 773 O O . GLN A 1 98 ? -5.441 -12.477 -9.688 1 91.06 98 GLN A O 1
ATOM 778 N N . GLN A 1 99 ? -3.4 -11.742 -10.188 1 88.81 99 GLN A N 1
ATOM 779 C CA . GLN A 1 99 ? -3.508 -12.172 -11.578 1 88.81 99 GLN A CA 1
ATOM 780 C C . GLN A 1 99 ? -3.621 -13.688 -11.68 1 88.81 99 GLN A C 1
ATOM 782 O O . GLN A 1 99 ? -4.438 -14.203 -12.445 1 88.81 99 GLN A O 1
ATOM 787 N N . VAL A 1 100 ? -2.822 -14.359 -10.945 1 93.81 100 VAL A N 1
ATOM 788 C CA . VAL A 1 100 ? -2.814 -15.82 -10.945 1 93.81 100 VAL A CA 1
ATOM 789 C C . VAL A 1 100 ? -4.172 -16.344 -10.477 1 93.81 100 VAL A C 1
ATOM 791 O O . VAL A 1 100 ? -4.719 -17.281 -11.062 1 93.81 100 VAL A O 1
ATOM 794 N N . SER A 1 101 ? -4.641 -15.75 -9.398 1 91.44 101 SER A N 1
ATOM 795 C CA . SER A 1 101 ? -5.891 -16.219 -8.812 1 91.44 101 SER A CA 1
ATOM 796 C C . SER A 1 101 ? -7.051 -16.078 -9.789 1 91.44 101 SER A C 1
ATOM 798 O O . SER A 1 101 ? -8.016 -16.828 -9.727 1 91.44 101 SER A O 1
ATOM 800 N N . ASN A 1 102 ? -6.98 -15.141 -10.664 1 87.44 102 ASN A N 1
ATOM 801 C CA . ASN A 1 102 ? -8 -14.953 -11.688 1 87.44 102 ASN A CA 1
ATOM 802 C C . ASN A 1 102 ? -7.977 -16.078 -12.719 1 87.44 102 ASN A C 1
ATOM 804 O O . ASN A 1 102 ? -9.023 -16.5 -13.211 1 87.44 102 ASN A O 1
ATOM 808 N N . SER A 1 103 ? -6.809 -16.578 -13.008 1 89.81 103 SER A N 1
ATOM 809 C CA . SER A 1 103 ? -6.629 -17.609 -14.016 1 89.81 103 SER A CA 1
ATOM 810 C C . SER A 1 103 ? -6.648 -19 -13.391 1 89.81 103 SER A C 1
ATOM 812 O O . SER A 1 103 ? -6.973 -19.984 -14.055 1 89.81 103 SER A O 1
ATOM 814 N N . CYS A 1 104 ? -6.258 -19.125 -12.172 1 92.19 104 CYS A N 1
ATOM 815 C CA . CYS A 1 104 ? -6.133 -20.391 -11.453 1 92.19 104 CYS A CA 1
ATOM 816 C C . CYS A 1 104 ? -6.75 -20.281 -10.062 1 92.19 104 CYS A C 1
ATOM 818 O O . CYS A 1 104 ? -6.039 -20.078 -9.078 1 92.19 104 CYS A O 1
ATOM 820 N N . PRO A 1 105 ? -8.109 -20.484 -10.094 1 91.81 105 PRO A N 1
ATOM 821 C CA . PRO A 1 105 ? -8.766 -20.422 -8.789 1 91.81 105 PRO A CA 1
ATOM 822 C C . PRO A 1 105 ? -8.406 -21.594 -7.887 1 91.81 105 PRO A C 1
ATOM 824 O O . PRO A 1 105 ? -8.891 -22.719 -8.102 1 91.81 105 PRO A O 1
ATOM 827 N N . PHE A 1 106 ? -7.441 -21.484 -7.07 1 93.56 106 PHE A N 1
ATOM 828 C CA . PHE A 1 106 ? -6.984 -22.469 -6.094 1 93.56 106 PHE A CA 1
ATOM 829 C C . PHE A 1 106 ? -7.07 -21.906 -4.68 1 93.56 106 PHE A C 1
ATOM 831 O O . PHE A 1 106 ? -6.504 -20.844 -4.391 1 93.56 106 PHE A O 1
ATOM 838 N N . PRO A 1 107 ? -7.781 -22.531 -3.781 1 93.06 107 PRO A N 1
ATOM 839 C CA . PRO A 1 107 ? -8.078 -21.984 -2.459 1 93.06 107 PRO A CA 1
ATOM 840 C C . PRO A 1 107 ? -6.816 -21.594 -1.684 1 93.06 107 PRO A C 1
ATOM 842 O O . PRO A 1 107 ? -6.789 -20.562 -1.019 1 93.06 107 PRO A O 1
ATOM 845 N N . LYS A 1 108 ? -5.867 -22.453 -1.65 1 93.69 108 LYS A N 1
ATOM 846 C CA . LYS A 1 108 ? -4.645 -22.156 -0.906 1 93.69 108 LYS A CA 1
ATOM 847 C C . LYS A 1 108 ? -3.973 -20.891 -1.436 1 93.69 108 LYS A C 1
ATOM 849 O O . LYS A 1 108 ? -3.404 -20.109 -0.666 1 93.69 108 LYS A O 1
ATOM 854 N N . LEU A 1 109 ? -4.023 -20.656 -2.748 1 94.69 109 LEU A N 1
ATOM 855 C CA . LEU A 1 109 ? -3.475 -19.438 -3.354 1 94.69 109 LEU A CA 1
ATOM 856 C C . LEU A 1 109 ? -4.293 -18.219 -2.961 1 94.69 109 LEU A C 1
ATOM 858 O O . LEU A 1 109 ? -3.73 -17.172 -2.637 1 94.69 109 LEU A O 1
ATOM 862 N N . SER A 1 110 ? -5.578 -18.375 -2.939 1 93.94 110 SER A N 1
ATOM 863 C CA . SER A 1 110 ? -6.469 -17.281 -2.561 1 93.94 110 SER A CA 1
ATOM 864 C C . SER A 1 110 ? -6.27 -16.891 -1.101 1 93.94 110 SER A C 1
ATOM 866 O O . SER A 1 110 ? -6.309 -15.711 -0.76 1 93.94 110 SER A O 1
ATOM 868 N N . ASN A 1 111 ? -6.051 -17.922 -0.301 1 94.12 111 ASN A N 1
ATOM 869 C CA . ASN A 1 111 ? -5.781 -17.656 1.109 1 94.12 111 ASN A CA 1
ATOM 870 C C . ASN A 1 111 ? -4.461 -16.922 1.298 1 94.12 111 ASN A C 1
ATOM 872 O O . ASN A 1 111 ? -4.375 -15.984 2.102 1 94.12 111 ASN A O 1
ATOM 876 N N . MET A 1 112 ? -3.488 -17.297 0.605 1 95 112 MET A N 1
ATOM 877 C CA . MET A 1 112 ? -2.199 -16.609 0.652 1 95 112 MET A CA 1
ATOM 878 C C . MET A 1 112 ? -2.338 -15.164 0.197 1 95 112 MET A C 1
ATOM 880 O O . MET A 1 112 ? -1.807 -14.258 0.837 1 95 112 MET A O 1
ATOM 884 N N . LEU A 1 113 ? -3.061 -14.984 -0.85 1 94.69 113 LEU A N 1
ATOM 885 C CA . LEU A 1 113 ? -3.291 -13.648 -1.386 1 94.69 113 LEU A CA 1
ATOM 886 C C . LEU A 1 113 ? -3.982 -12.758 -0.356 1 94.69 113 LEU A C 1
ATOM 888 O O . LEU A 1 113 ? -3.576 -11.617 -0.14 1 94.69 113 LEU A O 1
ATOM 892 N N . ARG A 1 114 ? -4.984 -13.289 0.276 1 93.88 114 ARG A N 1
ATOM 893 C CA . ARG A 1 114 ? -5.73 -12.516 1.27 1 93.88 114 ARG A CA 1
ATOM 894 C C . ARG A 1 114 ? -4.824 -12.086 2.416 1 93.88 114 ARG A C 1
ATOM 896 O O . ARG A 1 114 ? -4.898 -10.945 2.875 1 93.88 114 ARG A O 1
ATOM 903 N N . ASN A 1 115 ? -4.016 -12.984 2.861 1 92.31 115 ASN A N 1
ATOM 904 C CA . ASN A 1 115 ? -3.109 -12.664 3.959 1 92.31 115 AS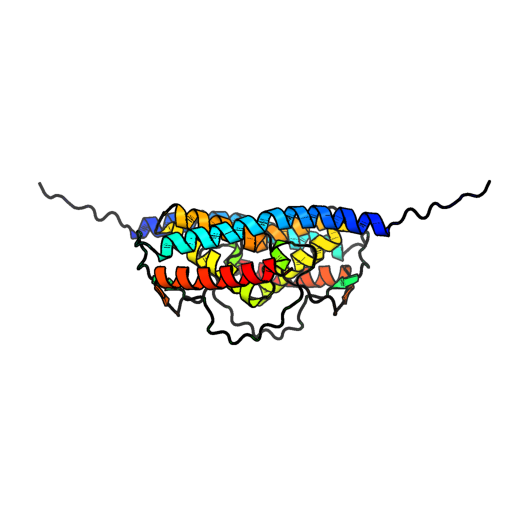N A CA 1
ATOM 905 C C . ASN A 1 115 ? -2.039 -11.664 3.527 1 92.31 115 ASN A C 1
ATOM 907 O O . ASN A 1 115 ? -1.66 -10.781 4.301 1 92.31 115 ASN A O 1
ATOM 911 N N . LEU A 1 116 ? -1.512 -11.781 2.365 1 93.19 116 LEU A N 1
ATOM 912 C CA . LEU A 1 116 ? -0.542 -10.836 1.825 1 93.19 116 LEU A CA 1
ATOM 913 C C . LEU A 1 116 ? -1.151 -9.445 1.701 1 93.19 116 LEU A C 1
ATOM 915 O O . LEU A 1 116 ? -0.518 -8.453 2.062 1 93.19 116 LEU A O 1
ATOM 919 N N . MET A 1 117 ? -2.357 -9.359 1.191 1 89.44 117 MET A N 1
ATOM 920 C CA . MET A 1 117 ? -3.068 -8.086 1.061 1 89.44 117 MET A CA 1
ATOM 921 C C . MET A 1 117 ? -3.271 -7.434 2.424 1 89.44 117 MET A C 1
ATOM 923 O O . MET A 1 117 ? -3.1 -6.223 2.566 1 89.44 117 MET A O 1
ATOM 927 N N . HIS A 1 118 ? -3.596 -8.227 3.336 1 88.75 118 HIS A N 1
ATOM 928 C CA . HIS A 1 118 ? -3.77 -7.715 4.691 1 88.75 118 HIS A CA 1
ATOM 929 C C . HIS A 1 118 ? -2.477 -7.102 5.219 1 88.75 118 HIS A C 1
ATOM 931 O O . HIS A 1 118 ? -2.482 -5.988 5.75 1 88.75 118 HIS A O 1
ATOM 937 N N . LEU A 1 119 ? -1.395 -7.832 5.102 1 87.19 119 LEU A N 1
ATOM 938 C CA . LEU A 1 119 ? -0.092 -7.367 5.566 1 87.19 119 LEU A CA 1
ATOM 939 C C . LEU A 1 119 ? 0.301 -6.066 4.875 1 87.19 119 LEU A C 1
ATOM 941 O O . LEU A 1 119 ? 0.684 -5.098 5.539 1 87.19 119 LEU A O 1
ATOM 945 N N . VAL A 1 120 ? 0.186 -6.043 3.568 1 87.94 120 VAL A N 1
ATOM 946 C CA . VAL A 1 120 ? 0.593 -4.887 2.773 1 87.94 120 VAL A CA 1
ATOM 947 C C . VAL A 1 120 ? -0.283 -3.686 3.121 1 87.94 120 VAL A C 1
ATOM 949 O O . VAL A 1 120 ? 0.221 -2.576 3.309 1 87.94 120 VAL A O 1
ATOM 952 N N . ASN A 1 121 ? -1.61 -3.9 3.271 1 83.25 121 ASN A N 1
ATOM 953 C CA . ASN A 1 121 ? -2.537 -2.805 3.535 1 83.25 121 ASN A CA 1
ATOM 954 C C . ASN A 1 121 ? -2.352 -2.238 4.938 1 83.25 121 ASN A C 1
ATOM 956 O O . ASN A 1 121 ? -2.645 -1.067 5.184 1 83.25 121 ASN A O 1
ATOM 960 N N . GLN A 1 122 ? -1.816 -3.062 5.781 1 81.69 122 GLN A N 1
ATOM 961 C CA . GLN A 1 122 ? -1.649 -2.623 7.164 1 81.69 122 GLN A CA 1
ATOM 962 C C . GLN A 1 122 ? -0.244 -2.078 7.402 1 81.69 122 GLN A C 1
ATOM 964 O O . GLN A 1 122 ? 0.071 -1.618 8.5 1 81.69 122 GLN A O 1
ATOM 969 N N . THR A 1 123 ? 0.54 -2.203 6.445 1 79.31 123 THR A N 1
ATOM 970 C CA . THR A 1 123 ? 1.889 -1.662 6.566 1 79.31 123 THR A CA 1
ATOM 971 C C . THR A 1 123 ? 1.92 -0.194 6.152 1 79.31 123 THR A C 1
ATOM 973 O O . THR A 1 123 ? 1.427 0.165 5.078 1 79.31 123 THR A O 1
ATOM 976 N N . LYS A 1 124 ? 2.41 0.567 7.066 1 78.12 124 LYS A N 1
ATOM 977 C CA . LYS A 1 124 ? 2.582 1.99 6.793 1 78.12 124 LYS A CA 1
ATOM 978 C C . LYS A 1 124 ? 3.912 2.258 6.094 1 78.12 124 LYS A C 1
ATOM 980 O O . LYS A 1 124 ? 4.934 1.671 6.449 1 78.12 124 LYS A O 1
ATOM 985 N N . CYS A 1 125 ? 3.842 3.133 5.086 1 80.56 125 CYS A N 1
ATOM 986 C CA . CYS A 1 125 ? 5.082 3.482 4.406 1 80.56 125 CYS A CA 1
ATOM 987 C C . CYS A 1 125 ? 5.988 4.305 5.312 1 80.56 125 CYS A C 1
ATOM 989 O O . CYS A 1 125 ? 5.516 5.164 6.055 1 80.56 125 CYS A O 1
ATOM 991 N N . PRO A 1 126 ? 7.258 3.91 5.336 1 77.5 126 PRO A N 1
ATOM 992 C CA . PRO A 1 126 ? 8.195 4.598 6.223 1 77.5 126 PRO A CA 1
ATOM 993 C C . PRO A 1 126 ? 8.336 6.082 5.906 1 77.5 126 PRO A C 1
ATOM 995 O O . PRO A 1 126 ? 8.312 6.473 4.738 1 77.5 126 PRO A O 1
ATOM 998 N N . VAL A 1 127 ? 8.359 6.883 6.949 1 81.25 127 VAL A N 1
ATOM 999 C CA . VAL A 1 127 ? 8.484 8.328 6.809 1 81.25 127 VAL A CA 1
ATOM 1000 C C . VAL A 1 127 ? 9.742 8.812 7.527 1 81.25 127 VAL A C 1
ATOM 1002 O O . VAL A 1 127 ? 10.023 8.391 8.656 1 81.25 127 VAL A O 1
ATOM 1005 N N . ASN A 1 128 ? 10.656 9.484 6.727 1 75.69 128 ASN A N 1
ATOM 1006 C CA . ASN A 1 128 ? 11.812 10.125 7.355 1 75.69 128 ASN A CA 1
ATOM 1007 C C . ASN A 1 128 ? 11.398 11.32 8.211 1 75.69 128 ASN A C 1
ATOM 1009 O O . ASN A 1 128 ? 10.914 12.328 7.688 1 75.69 128 ASN A O 1
ATOM 1013 N N . GLU A 1 129 ? 11.594 11.188 9.516 1 79.81 129 GLU A N 1
ATOM 1014 C CA . GLU A 1 129 ? 11.109 12.203 10.445 1 79.81 129 GLU A CA 1
ATOM 1015 C C . GLU A 1 129 ? 12.164 13.289 10.68 1 79.81 129 GLU A C 1
ATOM 1017 O O . GLU A 1 129 ? 11.953 14.203 11.477 1 79.81 129 GLU A O 1
ATOM 1022 N N . THR A 1 130 ? 13.211 13.109 9.914 1 81.75 130 THR A N 1
ATOM 1023 C CA . THR A 1 130 ? 14.266 14.094 10.141 1 81.75 130 THR A CA 1
ATOM 1024 C C . THR A 1 130 ? 13.906 15.422 9.492 1 81.75 130 THR A C 1
ATOM 1026 O O . THR A 1 130 ? 14.203 16.484 10.039 1 81.75 130 THR A O 1
ATOM 1029 N N . LYS A 1 131 ? 13.398 15.445 8.289 1 87.56 131 LYS A N 1
ATOM 1030 C CA . LYS A 1 131 ? 12.953 16.672 7.625 1 87.56 131 LYS A CA 1
ATOM 1031 C C . LYS A 1 131 ? 11.508 17 7.996 1 87.56 131 LYS A C 1
ATOM 1033 O O . LYS A 1 131 ? 10.617 16.172 7.844 1 87.56 131 LYS A O 1
ATOM 1038 N N . ILE A 1 132 ? 11.391 18.281 8.508 1 93.19 132 ILE A N 1
ATOM 1039 C CA . ILE A 1 132 ? 10.07 18.656 9.008 1 93.19 132 ILE A CA 1
ATOM 1040 C C . ILE A 1 132 ? 9.516 19.828 8.195 1 93.19 132 ILE A C 1
ATOM 1042 O O . ILE A 1 132 ? 10.281 20.594 7.621 1 93.19 132 ILE A O 1
ATOM 1046 N N . THR A 1 133 ? 8.273 19.891 8.062 1 94.81 133 THR A N 1
ATOM 1047 C CA . THR A 1 133 ? 7.543 21 7.453 1 94.81 133 THR A CA 1
ATOM 1048 C C . THR A 1 133 ? 6.273 21.312 8.234 1 94.81 133 THR A C 1
ATOM 1050 O O . THR A 1 133 ? 5.895 20.562 9.141 1 94.81 133 THR A O 1
ATOM 1053 N N . LYS A 1 134 ? 5.715 22.438 7.988 1 95 134 LYS A N 1
ATOM 1054 C CA . LYS A 1 134 ? 4.43 22.766 8.594 1 95 134 LYS A CA 1
ATOM 1055 C C . LYS A 1 134 ? 3.283 22.062 7.875 1 95 134 LYS A C 1
ATOM 1057 O O . LYS A 1 134 ? 3.332 21.875 6.66 1 95 134 LYS A O 1
ATOM 1062 N N . LEU A 1 135 ? 2.213 21.703 8.57 1 96.25 135 LEU A N 1
ATOM 1063 C CA . LEU A 1 135 ? 1.08 20.969 8.031 1 96.25 135 LEU A CA 1
ATOM 1064 C C . LEU A 1 135 ? 0.451 21.703 6.859 1 96.25 135 LEU A C 1
ATOM 1066 O O . LEU A 1 135 ? 0.095 21.094 5.852 1 96.25 135 LEU A O 1
ATOM 1070 N N . GLN A 1 136 ? 0.321 23.016 6.988 1 94.25 136 GLN A N 1
ATOM 1071 C CA . GLN A 1 136 ? -0.258 23.781 5.891 1 94.25 136 GLN A CA 1
ATOM 1072 C C . GLN A 1 136 ? 0.55 23.609 4.609 1 94.25 136 GLN A C 1
ATOM 1074 O O . GLN A 1 136 ? -0.019 23.438 3.529 1 94.25 136 GLN A O 1
ATOM 1079 N N . ASP A 1 137 ? 1.863 23.656 4.742 1 93.81 137 ASP A N 1
ATOM 1080 C CA . ASP A 1 137 ? 2.74 23.469 3.588 1 93.81 137 ASP A CA 1
ATOM 1081 C C . ASP A 1 137 ? 2.648 22.047 3.059 1 93.81 137 ASP A C 1
ATOM 1083 O O . ASP A 1 137 ? 2.664 21.812 1.845 1 93.81 137 ASP A O 1
ATOM 1087 N N . PHE A 1 138 ? 2.604 21.109 3.955 1 96.75 138 PHE A N 1
ATOM 1088 C CA . PHE A 1 138 ? 2.416 19.703 3.604 1 96.75 138 PHE A CA 1
ATOM 1089 C C . PHE A 1 138 ? 1.172 19.516 2.742 1 96.75 138 PHE A C 1
ATOM 1091 O O . PHE A 1 138 ? 1.23 18.891 1.68 1 96.75 138 PHE A O 1
ATOM 1098 N N . LEU A 1 139 ? 0.058 20.062 3.18 1 95.75 139 LEU A N 1
ATOM 1099 C CA . LEU A 1 139 ? -1.212 19.938 2.473 1 95.75 139 LEU A CA 1
ATOM 1100 C C . LEU A 1 139 ? -1.155 20.625 1.114 1 95.75 139 LEU A C 1
ATOM 1102 O O . LEU A 1 139 ? -1.736 20.141 0.142 1 95.75 139 LEU A O 1
ATOM 1106 N N . SER A 1 140 ? -0.455 21.703 1.011 1 94.19 140 SER A N 1
ATOM 1107 C CA . SER A 1 140 ? -0.289 22.406 -0.258 1 94.19 140 SER A CA 1
ATOM 1108 C C . SER A 1 140 ? 0.484 21.562 -1.262 1 94.19 140 SER A C 1
ATOM 1110 O O . SER A 1 140 ? 0.107 21.484 -2.432 1 94.19 140 SER A O 1
ATOM 1112 N N . LYS A 1 141 ? 1.531 20.969 -0.817 1 93.94 141 LYS A N 1
ATOM 1113 C CA . LYS A 1 141 ? 2.322 20.094 -1.682 1 93.94 141 LYS A CA 1
ATOM 1114 C C . LYS A 1 141 ? 1.529 18.859 -2.084 1 93.94 141 LYS A C 1
ATOM 1116 O O . LYS A 1 141 ? 1.597 18.422 -3.234 1 93.94 141 LYS A O 1
ATOM 1121 N N . LEU A 1 142 ? 0.801 18.266 -1.152 1 93.75 142 LEU A N 1
ATOM 1122 C CA . LEU A 1 142 ? -0.046 17.109 -1.439 1 93.75 142 LEU A CA 1
ATOM 1123 C C . LEU A 1 142 ? -1.095 17.453 -2.49 1 93.75 142 LEU A C 1
ATOM 1125 O O . LEU A 1 142 ? -1.363 16.656 -3.391 1 93.75 142 LEU A O 1
ATOM 1129 N N . LYS A 1 143 ? -1.672 18.656 -2.34 1 92.38 143 LYS A N 1
ATOM 1130 C CA . LYS A 1 143 ? -2.621 19.141 -3.338 1 92.38 143 LYS A CA 1
ATOM 1131 C C . LYS A 1 143 ? -1.999 19.141 -4.73 1 92.38 143 LYS A C 1
ATOM 1133 O O . LYS A 1 143 ? -2.598 18.641 -5.688 1 92.38 143 LYS A O 1
ATOM 1138 N N . THR A 1 144 ? -0.863 19.672 -4.805 1 91.12 144 THR A N 1
ATOM 1139 C CA . THR A 1 144 ? -0.174 19.797 -6.082 1 91.12 144 THR A CA 1
ATOM 1140 C C . THR A 1 144 ? 0.073 18.438 -6.707 1 91.12 144 THR A C 1
ATOM 1142 O O . THR A 1 144 ? -0.175 18.234 -7.898 1 91.12 144 THR A O 1
ATOM 1145 N N . ILE A 1 145 ? 0.5 17.516 -5.957 1 88.38 145 ILE A N 1
ATOM 1146 C CA . ILE A 1 145 ? 0.795 16.172 -6.453 1 88.38 145 ILE A CA 1
ATOM 1147 C C . ILE A 1 145 ? -0.491 15.508 -6.938 1 88.38 145 ILE A C 1
ATOM 1149 O O . ILE A 1 145 ? -0.51 14.883 -8 1 88.38 145 ILE A O 1
ATOM 1153 N N . ASN A 1 146 ? -1.569 15.586 -6.184 1 88.62 146 ASN A N 1
ATOM 1154 C CA . ASN A 1 146 ? -2.826 14.945 -6.551 1 88.62 146 ASN A CA 1
ATOM 1155 C C . ASN A 1 146 ? -3.455 15.602 -7.773 1 88.62 146 ASN A C 1
ATOM 1157 O O . ASN A 1 146 ? -4.098 14.938 -8.586 1 88.62 146 ASN A O 1
ATOM 1161 N N . GLN A 1 147 ? -3.244 16.922 -7.887 1 88.56 147 GLN A N 1
ATOM 1162 C CA . GLN A 1 147 ? -3.705 17.609 -9.086 1 88.56 147 GLN A CA 1
ATOM 1163 C C . GLN A 1 147 ? -2.965 17.094 -10.328 1 88.56 147 GLN A C 1
ATOM 1165 O O . GLN A 1 147 ? -3.568 16.922 -11.383 1 88.56 147 GLN A O 1
ATOM 1170 N N . LYS A 1 148 ? -1.669 16.906 -10.172 1 85.06 148 LYS A N 1
ATOM 1171 C CA . LYS A 1 148 ? -0.877 16.359 -11.273 1 85.06 148 LYS A CA 1
ATOM 1172 C C . LYS A 1 148 ? -1.355 14.953 -11.656 1 85.06 148 LYS A C 1
ATOM 1174 O O . LYS A 1 148 ? -1.518 14.648 -12.836 1 85.06 148 LYS A O 1
ATOM 1179 N N . ILE A 1 149 ? -1.545 14.203 -10.672 1 81.38 149 ILE A N 1
ATOM 1180 C CA . ILE A 1 149 ? -2.016 12.844 -10.898 1 81.38 149 ILE A CA 1
ATOM 1181 C C . ILE A 1 149 ? -3.383 12.875 -11.57 1 81.38 149 ILE A C 1
ATOM 1183 O O . ILE A 1 149 ? -3.627 12.125 -12.523 1 81.38 149 ILE A O 1
ATOM 1187 N N . PHE A 1 150 ? -4.266 13.742 -11.117 1 79.19 150 PHE A N 1
ATOM 1188 C CA . PHE A 1 150 ? -5.613 13.875 -11.656 1 79.19 150 PHE A CA 1
ATOM 1189 C C . PHE A 1 150 ? -5.574 14.32 -13.117 1 79.19 150 PHE A C 1
ATOM 1191 O O . PHE A 1 150 ? -6.328 13.805 -13.945 1 79.19 150 PHE A O 1
ATOM 1198 N N . SER A 1 151 ? -4.793 15.227 -13.367 1 80.25 151 SER A N 1
ATOM 1199 C CA . SER A 1 151 ? -4.695 15.758 -14.719 1 80.25 151 SER A CA 1
ATOM 1200 C C . SER A 1 151 ? -4.145 14.719 -15.688 1 80.25 151 SER A C 1
ATOM 1202 O O . SER A 1 151 ? -4.562 14.656 -16.844 1 80.25 151 SER A O 1
ATOM 1204 N N . LYS A 1 152 ? -3.191 13.977 -15.281 1 73.25 152 LYS A N 1
ATOM 1205 C CA . LYS A 1 152 ? -2.617 12.93 -16.125 1 73.25 152 LYS A CA 1
ATOM 1206 C C . LYS A 1 152 ? -3.639 11.836 -16.406 1 73.25 152 LYS A C 1
ATOM 1208 O O . LYS A 1 152 ? -3.615 11.211 -17.469 1 73.25 152 LYS A O 1
ATOM 1213 N N . SER A 1 153 ? -4.516 11.609 -15.461 1 67.06 153 SER A N 1
ATOM 1214 C CA . SER A 1 153 ? -5.52 10.562 -15.602 1 67.06 153 SER A CA 1
ATOM 1215 C C . SER A 1 153 ? -6.652 11 -16.516 1 67.06 153 SER A C 1
ATOM 1217 O O . SER A 1 153 ? -7.355 10.164 -17.094 1 67.06 153 SER A O 1
ATOM 1219 N N . ALA A 1 154 ? -7 12.289 -16.531 1 62.31 154 ALA A N 1
ATOM 1220 C CA . ALA A 1 154 ? -8.039 12.812 -17.406 1 62.31 154 ALA A CA 1
ATOM 1221 C C . ALA A 1 154 ? -7.586 12.797 -18.859 1 62.31 154 ALA A C 1
ATOM 1223 O O . ALA A 1 154 ? -8.398 12.938 -19.781 1 62.31 154 ALA A O 1
ATOM 1224 N N . GLN A 1 155 ? -6.348 12.703 -19.031 1 54.69 155 GLN A N 1
ATOM 1225 C CA . GLN A 1 155 ? -5.832 12.68 -20.391 1 54.69 155 GLN A CA 1
ATOM 1226 C C . GLN A 1 155 ? -5.988 11.289 -21.016 1 54.69 155 GLN A C 1
ATOM 1228 O O . GLN A 1 155 ? -5.844 11.133 -22.234 1 54.69 155 GLN A O 1
ATOM 1233 N N . PHE A 1 156 ? -6.297 10.305 -20.219 1 47.34 156 PHE A N 1
ATOM 1234 C CA . PHE A 1 156 ? -6.531 8.992 -20.812 1 47.34 156 PHE A CA 1
ATOM 1235 C C . PHE A 1 156 ? -7.984 8.57 -20.641 1 47.34 156 PHE A C 1
ATOM 1237 O O . PHE A 1 156 ? -8.625 8.93 -19.641 1 47.34 156 PHE A O 1
ATOM 1244 N N . MET B 1 1 ? -24.172 -35.656 -38.5 1 32.62 1 MET B N 1
ATOM 1245 C CA . MET B 1 1 ? -24.562 -34.531 -37.656 1 32.62 1 MET B CA 1
ATOM 1246 C C . MET B 1 1 ? -23.344 -33.781 -37.156 1 32.62 1 MET B C 1
ATOM 1248 O O . MET B 1 1 ? -22.438 -34.375 -36.562 1 32.62 1 MET B O 1
ATOM 1252 N N . ARG B 1 2 ? -22.938 -32.688 -37.875 1 34.16 2 ARG B N 1
ATOM 1253 C CA . ARG B 1 2 ? -21.75 -31.828 -37.906 1 34.16 2 ARG B CA 1
ATOM 1254 C C . ARG B 1 2 ? -21.578 -31.047 -36.625 1 34.16 2 ARG B C 1
ATOM 1256 O O . ARG B 1 2 ? -22.484 -30.312 -36.219 1 34.16 2 ARG B O 1
ATOM 1263 N N . LEU B 1 3 ? -21.094 -31.75 -35.594 1 39.28 3 LEU B N 1
ATOM 1264 C CA . LEU B 1 3 ? -20.734 -31.141 -34.312 1 39.28 3 LEU B CA 1
ATOM 1265 C C . LEU B 1 3 ? -19.969 -29.828 -34.531 1 39.28 3 LEU B C 1
ATOM 1267 O O . LEU B 1 3 ? -18.812 -29.844 -34.969 1 39.28 3 LEU B O 1
ATOM 1271 N N . THR B 1 4 ? -20.625 -28.859 -35.156 1 36.25 4 THR B N 1
ATOM 1272 C CA . THR B 1 4 ? -20.078 -27.516 -35.188 1 36.25 4 THR B CA 1
ATOM 1273 C C . THR B 1 4 ? -19.594 -27.078 -33.812 1 36.25 4 THR B C 1
ATOM 1275 O O . THR B 1 4 ? -20.391 -26.984 -32.875 1 36.25 4 THR B O 1
ATOM 1278 N N . PHE B 1 5 ? -18.438 -27.594 -33.344 1 35.22 5 PHE B N 1
ATOM 1279 C CA . PHE B 1 5 ? -17.656 -27.125 -32.219 1 35.22 5 PHE B CA 1
ATOM 1280 C C . PHE B 1 5 ? -17.625 -25.594 -32.188 1 35.22 5 PHE B C 1
ATOM 1282 O O . PHE B 1 5 ? -17 -24.969 -33.031 1 35.22 5 PHE B O 1
ATOM 1289 N N . GLN B 1 6 ? -18.75 -24.969 -31.906 1 34.28 6 GLN B N 1
ATOM 1290 C CA . GLN B 1 6 ? -18.812 -23.516 -31.734 1 34.28 6 GLN B CA 1
ATOM 1291 C C . GLN B 1 6 ? -17.672 -23.016 -30.859 1 34.28 6 GLN B C 1
ATOM 1293 O O . GLN B 1 6 ? -17.531 -23.422 -29.703 1 34.28 6 GLN B O 1
ATOM 1298 N N . LEU B 1 7 ? -16.453 -22.828 -31.359 1 37.91 7 LEU B N 1
ATOM 1299 C CA . LEU B 1 7 ? -15.359 -22 -30.875 1 37.91 7 LEU B CA 1
ATOM 1300 C C . LEU B 1 7 ? -15.891 -20.703 -30.266 1 37.91 7 LEU B C 1
ATOM 1302 O O . LEU B 1 7 ? -16.328 -19.812 -31 1 37.91 7 LEU B O 1
ATOM 1306 N N . ILE B 1 8 ? -16.734 -20.797 -29.312 1 41.06 8 ILE B N 1
ATOM 1307 C CA . ILE B 1 8 ? -17.188 -19.609 -28.594 1 41.06 8 ILE B CA 1
ATOM 1308 C C . ILE B 1 8 ? -15.992 -18.688 -28.328 1 41.06 8 ILE B C 1
ATOM 1310 O O . ILE B 1 8 ? -14.977 -19.125 -27.781 1 41.06 8 ILE B O 1
ATOM 1314 N N . PRO B 1 9 ? -15.852 -17.453 -28.922 1 38.03 9 PRO B N 1
ATOM 1315 C CA . PRO B 1 9 ? -14.727 -16.5 -28.875 1 38.03 9 PRO B CA 1
ATOM 1316 C C . PRO B 1 9 ? -14.266 -16.234 -27.438 1 38.03 9 PRO B C 1
ATOM 1318 O O . PRO B 1 9 ? -15.023 -15.695 -26.625 1 38.03 9 PRO B O 1
ATOM 1321 N N . THR B 1 10 ? -13.555 -17.109 -26.828 1 43.28 10 THR B N 1
ATOM 1322 C CA . THR B 1 10 ? -12.797 -16.922 -25.609 1 43.28 10 THR B CA 1
ATOM 1323 C C . THR B 1 10 ? -12.227 -15.508 -25.531 1 43.28 10 THR B C 1
ATOM 1325 O O . THR B 1 10 ? -11.984 -14.992 -24.438 1 43.28 10 THR B O 1
ATOM 132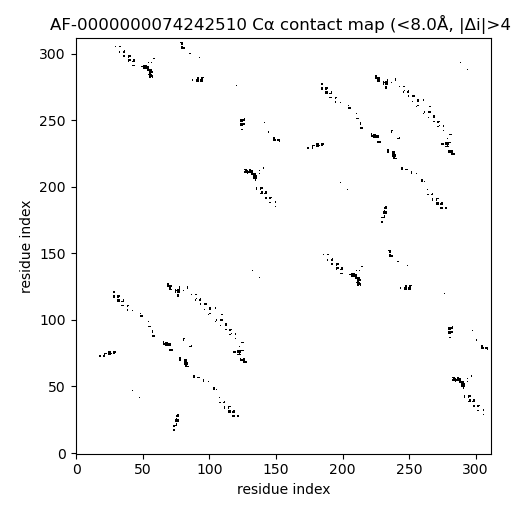8 N N . LEU B 1 11 ? -11.969 -14.898 -26.75 1 45.09 11 LEU B N 1
ATOM 1329 C CA . LEU B 1 11 ? -11.375 -13.57 -26.766 1 45.09 11 LEU B CA 1
ATOM 1330 C C . LEU B 1 11 ? -12.32 -12.539 -26.156 1 45.09 11 LEU B C 1
ATOM 1332 O O . LEU B 1 11 ? -11.883 -11.602 -25.5 1 45.09 11 LEU B O 1
ATOM 1336 N N . PHE B 1 12 ? -13.633 -12.633 -26.453 1 43.94 12 PHE B N 1
ATOM 1337 C CA . PHE B 1 12 ? -14.555 -11.586 -26.016 1 43.94 12 PHE B CA 1
ATOM 1338 C C . PHE B 1 12 ? -14.75 -11.625 -24.516 1 43.94 12 PHE B C 1
ATOM 1340 O O . PHE B 1 12 ? -14.93 -10.594 -23.875 1 43.94 12 PHE B O 1
ATOM 1347 N N . CYS B 1 13 ? -14.727 -12.859 -23.891 1 43.56 13 CYS B N 1
ATOM 1348 C CA . CYS B 1 13 ? -14.992 -12.969 -22.453 1 43.56 13 CYS B CA 1
ATOM 1349 C C . CYS B 1 13 ? -13.852 -12.367 -21.641 1 43.56 13 CYS B C 1
ATOM 1351 O O . CYS B 1 13 ? -14.078 -11.812 -20.562 1 43.56 13 CYS B O 1
ATOM 1353 N N . LEU B 1 14 ? -12.617 -12.516 -22.062 1 48.06 14 LEU B N 1
ATOM 1354 C CA . LEU B 1 14 ? -11.508 -11.898 -21.344 1 48.06 14 LEU B CA 1
ATOM 1355 C C . LEU B 1 14 ? -11.648 -10.375 -21.344 1 48.06 14 LEU B C 1
ATOM 1357 O O . LEU B 1 14 ? -11.289 -9.719 -20.359 1 48.06 14 LEU B O 1
ATOM 1361 N N . LEU B 1 15 ? -12.18 -9.812 -22.453 1 44.38 15 LEU B N 1
ATOM 1362 C CA . LEU B 1 15 ? -12.305 -8.359 -22.484 1 44.38 15 LEU B CA 1
ATOM 1363 C C . LEU B 1 15 ? -13.352 -7.875 -21.5 1 44.38 15 LEU B C 1
ATOM 1365 O O . LEU B 1 15 ? -13.188 -6.824 -20.875 1 44.38 15 LEU B O 1
ATOM 1369 N N . THR B 1 16 ? -14.492 -8.555 -21.5 1 45.94 16 THR B N 1
ATOM 1370 C CA . THR B 1 16 ? -15.57 -7.996 -20.688 1 45.94 16 THR B CA 1
ATOM 1371 C C . THR B 1 16 ? -15.312 -8.227 -19.203 1 45.94 16 THR B C 1
ATOM 1373 O O . THR B 1 16 ? -15.656 -7.391 -18.375 1 45.94 16 THR B O 1
ATOM 1376 N N . CYS B 1 17 ? -14.852 -9.422 -18.797 1 44.59 17 CYS B N 1
ATOM 1377 C CA . CYS B 1 17 ? -14.68 -9.711 -17.375 1 44.59 17 CYS B CA 1
ATOM 1378 C C . CYS B 1 17 ? -13.586 -8.844 -16.766 1 44.59 17 CYS B C 1
ATOM 1380 O O . CYS B 1 17 ? -13.695 -8.414 -15.617 1 44.59 17 CYS B O 1
ATOM 1382 N N . THR B 1 18 ? -12.516 -8.641 -17.5 1 48.34 18 THR B N 1
ATOM 1383 C CA . THR B 1 18 ? -11.492 -7.73 -17 1 48.34 18 THR B CA 1
ATOM 1384 C C . THR B 1 18 ? -11.977 -6.289 -17.047 1 48.34 18 THR B C 1
ATOM 1386 O O . THR B 1 18 ? -11.641 -5.477 -16.188 1 48.34 18 THR B O 1
ATOM 1389 N N . SER B 1 19 ? -12.805 -5.949 -18.031 1 45.12 19 SER B N 1
ATOM 1390 C CA . SER B 1 19 ? -13.25 -4.578 -18.25 1 45.12 19 SER B CA 1
ATOM 1391 C C . SER B 1 19 ? -14.125 -4.094 -17.094 1 45.12 19 SER B C 1
ATOM 1393 O O . SER B 1 19 ? -14.016 -2.941 -16.672 1 45.12 19 SER B O 1
ATOM 1395 N N . ASP B 1 20 ? -15.07 -4.887 -16.75 1 43.09 20 ASP B N 1
ATOM 1396 C CA . ASP B 1 20 ? -16.047 -4.418 -15.766 1 43.09 20 ASP B CA 1
ATOM 1397 C C . ASP B 1 20 ? -15.398 -4.223 -14.398 1 43.09 20 ASP B C 1
ATOM 1399 O O . ASP B 1 20 ? -15.727 -3.277 -13.68 1 43.09 20 ASP B O 1
ATOM 1403 N N . VAL B 1 21 ? -14.586 -5.207 -14.078 1 49.03 21 VAL B N 1
ATOM 1404 C CA . VAL B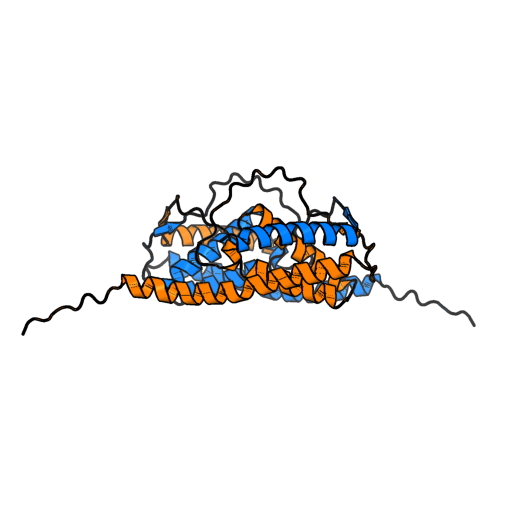 1 21 ? -13.922 -5.062 -12.789 1 49.03 21 VAL B CA 1
ATOM 1405 C C . VAL B 1 21 ? -12.969 -3.871 -12.82 1 49.03 21 VAL B C 1
ATOM 1407 O O . VAL B 1 21 ? -12.914 -3.084 -11.875 1 49.03 21 VAL B O 1
ATOM 1410 N N . VAL B 1 22 ? -12.406 -3.73 -13.984 1 52.06 22 VAL B N 1
ATOM 1411 C CA . VAL B 1 22 ? -11.516 -2.586 -14.164 1 52.06 22 VAL B CA 1
ATOM 1412 C C . VAL B 1 22 ? -12.328 -1.297 -14.195 1 52.06 22 VAL B C 1
ATOM 1414 O O . VAL B 1 22 ? -11.938 -0.292 -13.594 1 52.06 22 VAL B O 1
ATOM 1417 N N . GLN B 1 23 ? -13.391 -1.359 -14.898 1 50.84 23 GLN B N 1
ATOM 1418 C CA . GLN B 1 23 ? -14.25 -0.18 -14.984 1 50.84 23 GLN B CA 1
ATOM 1419 C C . GLN B 1 23 ? -14.836 0.163 -13.617 1 50.84 23 GLN B C 1
ATOM 1421 O O . GLN B 1 23 ? -14.969 1.338 -13.273 1 50.84 23 GLN B O 1
ATOM 1426 N N . GLY B 1 24 ? -15.164 -0.751 -12.922 1 46.72 24 GLY B N 1
ATOM 1427 C CA . GLY B 1 24 ? -15.711 -0.547 -11.586 1 46.72 24 GLY B CA 1
ATOM 1428 C C . GLY B 1 24 ? -14.703 0.033 -10.617 1 46.72 24 GLY B C 1
ATOM 1429 O O . GLY B 1 24 ? -15.016 0.965 -9.867 1 46.72 24 GLY B O 1
ATOM 1430 N N . GLN B 1 25 ? -13.547 -0.559 -10.711 1 55.88 25 GLN B N 1
ATOM 1431 C CA . GLN B 1 25 ? -12.523 -0.087 -9.781 1 55.88 25 GLN B CA 1
ATOM 1432 C C . GLN B 1 25 ? -12.055 1.317 -10.148 1 55.88 25 GLN B C 1
ATOM 1434 O O . GLN B 1 25 ? -11.75 2.127 -9.273 1 55.88 25 GLN B O 1
ATOM 1439 N N . ARG B 1 26 ? -12 1.54 -11.469 1 57.03 26 ARG B N 1
ATOM 1440 C CA . ARG B 1 26 ? -11.695 2.908 -11.875 1 57.03 26 ARG B CA 1
ATOM 1441 C C . ARG B 1 26 ? -12.672 3.898 -11.242 1 57.03 26 ARG B C 1
ATOM 1443 O O . ARG B 1 26 ? -12.266 4.98 -10.805 1 57.03 26 ARG B O 1
ATOM 1450 N N . ARG B 1 27 ? -13.914 3.299 -11.266 1 60.09 27 ARG B N 1
ATOM 1451 C CA . ARG B 1 27 ? -15.016 4.168 -10.859 1 60.09 27 ARG B CA 1
ATOM 1452 C C . ARG B 1 27 ? -14.898 4.547 -9.383 1 60.09 27 ARG B C 1
ATOM 1454 O O . ARG B 1 27 ? -15.438 5.574 -8.961 1 60.09 27 ARG B O 1
ATOM 1461 N N . THR B 1 28 ? -13.977 3.912 -8.758 1 71.5 28 THR B N 1
ATOM 1462 C CA . THR B 1 28 ? -14.016 4.254 -7.34 1 71.5 28 THR B CA 1
ATOM 1463 C C . THR B 1 28 ? -12.805 5.109 -6.961 1 71.5 28 THR B C 1
ATOM 1465 O O . THR B 1 28 ? -12.812 5.77 -5.918 1 71.5 28 THR B O 1
ATOM 1468 N N . CYS B 1 29 ? -11.836 5.281 -7.93 1 80.75 29 CYS B N 1
ATOM 1469 C CA . CYS B 1 29 ? -10.641 6 -7.504 1 80.75 29 CYS B CA 1
ATOM 1470 C C . CYS B 1 29 ? -10.688 7.457 -7.949 1 80.75 29 CYS B C 1
ATOM 1472 O O . CYS B 1 29 ? -10.125 8.328 -7.293 1 80.75 29 CYS B O 1
ATOM 1474 N N . GLN B 1 30 ? -11.375 7.727 -9.039 1 82.88 30 GLN B N 1
ATOM 1475 C CA . GLN B 1 30 ? -11.484 9.094 -9.531 1 82.88 30 GLN B CA 1
ATOM 1476 C C . GLN B 1 30 ? -12.195 9.992 -8.523 1 82.88 30 GLN B C 1
ATOM 1478 O O . GLN B 1 30 ? -11.734 11.094 -8.234 1 82.88 30 GLN B O 1
ATOM 1483 N N . PRO B 1 31 ? -13.266 9.531 -8.031 1 86.12 31 PRO B N 1
ATOM 1484 C CA . PRO B 1 31 ? -13.922 10.344 -7.004 1 86.12 31 PRO B CA 1
ATOM 1485 C C . PRO B 1 31 ? -13.031 10.594 -5.789 1 86.12 31 PRO B C 1
ATOM 1487 O O . PRO B 1 31 ? -13.055 11.688 -5.215 1 86.12 31 PRO B O 1
ATOM 1490 N N . SER B 1 32 ? -12.297 9.594 -5.375 1 89.31 32 SER B N 1
ATOM 1491 C CA . SER B 1 32 ? -11.383 9.758 -4.25 1 89.31 32 SER B CA 1
ATOM 1492 C C . SER B 1 32 ? -10.359 10.859 -4.523 1 89.31 32 SER B C 1
ATOM 1494 O O . SER B 1 32 ? -10.102 11.695 -3.662 1 89.31 32 SER B O 1
ATOM 1496 N N . LEU B 1 33 ? -9.812 10.875 -5.711 1 87.81 33 LEU B N 1
ATOM 1497 C CA . LEU B 1 33 ? -8.828 11.883 -6.09 1 87.81 33 LEU B CA 1
ATOM 1498 C C . LEU B 1 33 ? -9.445 13.273 -6.082 1 87.81 33 LEU B C 1
ATOM 1500 O O . LEU B 1 33 ? -8.844 14.227 -5.578 1 87.81 33 LEU B O 1
ATOM 1504 N N . ARG B 1 34 ? -10.602 13.398 -6.625 1 88.44 34 ARG B N 1
ATOM 1505 C CA . ARG B 1 34 ? -11.312 14.672 -6.629 1 88.44 34 ARG B CA 1
ATOM 1506 C C . ARG B 1 34 ? -11.555 15.172 -5.211 1 88.44 34 ARG B C 1
ATOM 1508 O O . ARG B 1 34 ? -11.367 16.359 -4.926 1 88.44 34 ARG B O 1
ATOM 1515 N N . GLU B 1 35 ? -11.992 14.32 -4.375 1 92.69 35 GLU B N 1
ATOM 1516 C CA . GLU B 1 35 ? -12.266 14.68 -2.986 1 92.69 35 GLU B CA 1
ATOM 1517 C C . GLU B 1 35 ? -11 15.133 -2.27 1 92.69 35 GLU B C 1
ATOM 1519 O O . GLU B 1 35 ? -11.031 16.062 -1.464 1 92.69 35 GLU B O 1
ATOM 1524 N N . ILE B 1 36 ? -9.922 14.445 -2.498 1 93.06 36 ILE B N 1
ATOM 1525 C CA . ILE B 1 36 ? -8.648 14.82 -1.891 1 93.06 36 ILE B CA 1
ATOM 1526 C C . ILE B 1 36 ? -8.289 16.25 -2.291 1 93.06 36 ILE B C 1
ATOM 1528 O O . ILE B 1 36 ? -7.941 17.062 -1.439 1 93.06 36 ILE B O 1
ATOM 1532 N N . VAL B 1 37 ? -8.383 16.516 -3.549 1 91.81 37 VAL B N 1
ATOM 1533 C CA . VAL B 1 37 ? -8.047 17.844 -4.055 1 91.81 37 VAL B CA 1
ATOM 1534 C C . VAL B 1 37 ? -9 18.875 -3.447 1 91.81 37 VAL B C 1
ATOM 1536 O O . VAL B 1 37 ? -8.562 19.953 -3.021 1 91.81 37 VAL B O 1
ATOM 1539 N N . HIS B 1 38 ? -10.258 18.578 -3.438 1 93.25 38 HIS B N 1
ATOM 1540 C CA . HIS B 1 38 ? -11.258 19.484 -2.863 1 93.25 38 HIS B CA 1
ATOM 1541 C C . HIS B 1 38 ? -10.945 19.797 -1.403 1 93.25 38 HIS B C 1
ATOM 1543 O O . HIS B 1 38 ? -10.977 20.953 -0.989 1 93.25 38 HIS B O 1
ATOM 1549 N N . MET B 1 39 ? -10.664 18.797 -0.619 1 94.25 39 MET B N 1
ATOM 1550 C CA . MET B 1 39 ? -10.352 18.969 0.795 1 94.25 39 MET B CA 1
ATOM 1551 C C . MET B 1 39 ? -9.07 19.781 0.969 1 94.25 39 MET B C 1
ATOM 1553 O O . MET B 1 39 ? -9 20.672 1.818 1 94.25 39 MET B O 1
ATOM 1557 N N . ALA B 1 40 ? -8.055 19.406 0.157 1 93.12 40 ALA B N 1
ATOM 1558 C CA . ALA B 1 40 ? -6.797 20.141 0.236 1 93.12 40 ALA B CA 1
ATOM 1559 C C . ALA B 1 40 ? -7.008 21.625 -0.076 1 93.12 40 ALA B C 1
ATOM 1561 O O . ALA B 1 40 ? -6.438 22.484 0.59 1 93.12 40 ALA B O 1
ATOM 1562 N N . ASN B 1 41 ? -7.777 21.891 -1.068 1 91.25 41 ASN B N 1
ATOM 1563 C CA . ASN B 1 41 ? -8.102 23.281 -1.401 1 91.25 41 ASN B CA 1
ATOM 1564 C C . ASN B 1 41 ? -8.766 24 -0.229 1 91.25 41 ASN B C 1
ATOM 1566 O O . ASN B 1 41 ? -8.383 25.125 0.11 1 91.25 41 ASN B O 1
ATOM 1570 N N . SER B 1 42 ? -9.695 23.406 0.313 1 93.19 42 SER B N 1
ATOM 1571 C CA . SER B 1 42 ? -10.406 23.984 1.444 1 93.19 42 SER B CA 1
ATOM 1572 C C . SER B 1 42 ? -9.461 24.234 2.621 1 93.19 42 SER B C 1
ATOM 1574 O O . SER B 1 42 ? -9.539 25.281 3.275 1 93.19 42 SER B O 1
ATOM 1576 N N . LEU B 1 43 ? -8.531 23.344 2.893 1 93.38 43 LEU B N 1
ATOM 1577 C CA . LEU B 1 43 ? -7.656 23.391 4.059 1 93.38 43 LEU B CA 1
ATOM 1578 C C . LEU B 1 43 ? -6.508 24.375 3.836 1 93.38 43 LEU B C 1
ATOM 1580 O O . LEU B 1 43 ? -5.957 24.922 4.793 1 93.38 43 LEU B O 1
ATOM 1584 N N . THR B 1 44 ? -6.168 24.562 2.588 1 92.81 44 THR B N 1
ATOM 1585 C CA . THR B 1 44 ? -5.051 25.453 2.303 1 92.81 44 THR B CA 1
ATOM 1586 C C . THR B 1 44 ? -5.535 26.891 2.168 1 92.81 44 THR B C 1
ATOM 1588 O O . THR B 1 44 ? -4.734 27.828 2.221 1 92.81 44 THR B O 1
ATOM 1591 N N . MET B 1 45 ? -6.781 27.172 1.995 1 90.38 45 MET B N 1
ATOM 1592 C CA . MET B 1 45 ? -7.32 28.516 1.791 1 90.38 45 MET B CA 1
ATOM 1593 C C . MET B 1 45 ? -7.656 29.172 3.125 1 90.38 45 MET B C 1
ATOM 1595 O O . MET B 1 45 ? -7.625 30.406 3.238 1 90.38 45 MET B O 1
ATOM 1599 N N . LYS B 1 46 ? -7.996 28.438 4.141 1 88.38 46 LYS B N 1
ATOM 1600 C CA . LYS B 1 46 ? -8.391 28.969 5.441 1 88.38 46 LYS B CA 1
ATOM 1601 C C . LYS B 1 46 ? -7.594 28.312 6.566 1 88.38 46 LYS B C 1
ATOM 1603 O O . LYS B 1 46 ? -7.301 27.125 6.512 1 88.38 46 LYS B O 1
ATOM 1608 N N . LYS B 1 47 ? -7.312 29.156 7.535 1 89.19 47 LYS B N 1
ATOM 1609 C CA . LYS B 1 47 ? -6.668 28.594 8.719 1 89.19 47 LYS B CA 1
ATOM 1610 C C . LYS B 1 47 ? -7.605 27.641 9.461 1 89.19 47 LYS B C 1
ATOM 1612 O O . LYS B 1 47 ? -8.805 27.906 9.57 1 89.19 47 LYS B O 1
ATOM 1617 N N . PHE B 1 48 ? -7.066 26.469 9.812 1 90.19 48 PHE B N 1
ATOM 1618 C CA . PHE B 1 48 ? -7.789 25.484 10.609 1 90.19 48 PHE B CA 1
ATOM 1619 C C . PHE B 1 48 ? -6.961 25.031 11.812 1 90.19 48 PHE B C 1
ATOM 1621 O O . PHE B 1 48 ? -5.789 25.406 11.93 1 90.19 48 PHE B O 1
ATOM 1628 N N . PRO B 1 49 ? -7.691 24.391 12.742 1 90.5 49 PRO B N 1
ATOM 1629 C CA . PRO B 1 49 ? -6.926 23.938 13.906 1 90.5 49 PRO B CA 1
ATOM 1630 C C . PRO B 1 49 ? -5.688 23.125 13.523 1 90.5 49 PRO B C 1
ATOM 1632 O O . PRO B 1 49 ? -5.73 22.344 12.57 1 90.5 49 PRO B O 1
ATOM 1635 N N . CYS B 1 50 ? -4.586 23.344 13.977 1 93.19 50 CYS B N 1
ATOM 1636 C CA . CYS B 1 50 ? -3.334 22.594 13.867 1 93.19 50 CYS B CA 1
ATOM 1637 C C . CYS B 1 50 ? -2.645 22.891 12.539 1 93.19 50 CYS B C 1
ATOM 1639 O O . CYS B 1 50 ? -1.783 22.125 12.102 1 93.19 50 CYS B O 1
ATOM 1641 N N . PHE B 1 51 ? -3.09 23.891 11.797 1 92.19 51 PHE B N 1
ATOM 1642 C CA . PHE B 1 51 ? -2.531 24.188 10.484 1 92.19 51 PHE B CA 1
ATOM 1643 C C . PHE B 1 51 ? -1.026 24.406 10.57 1 92.19 51 PHE B C 1
ATOM 1645 O O . PHE B 1 51 ? -0.307 24.219 9.594 1 92.19 51 PHE B O 1
ATOM 1652 N N . GLU B 1 52 ? -0.499 24.75 11.836 1 93.25 52 GLU B N 1
ATOM 1653 C CA . GLU B 1 52 ? 0.92 25.047 12.008 1 93.25 52 GLU B CA 1
ATOM 1654 C C . GLU B 1 52 ? 1.663 23.859 12.617 1 93.25 52 GLU B C 1
ATOM 1656 O O . GLU B 1 52 ? 2.844 23.969 12.953 1 93.25 52 GLU B O 1
ATOM 1661 N N . MET B 1 53 ? 0.987 22.781 12.773 1 94.69 53 MET B N 1
ATOM 1662 C CA . MET B 1 53 ? 1.627 21.594 13.336 1 94.69 53 MET B CA 1
ATOM 1663 C C . MET B 1 53 ? 2.811 21.172 12.477 1 94.69 53 MET B C 1
ATOM 1665 O O . MET B 1 53 ? 2.758 21.25 11.242 1 94.69 53 MET B O 1
ATOM 1669 N N . GLU B 1 54 ? 3.881 20.781 13.172 1 95.12 54 GLU B N 1
ATOM 1670 C CA . GLU B 1 54 ? 5.043 20.266 12.453 1 95.12 54 GLU B CA 1
ATOM 1671 C C . GLU B 1 54 ? 4.863 18.797 12.094 1 95.12 54 GLU B C 1
ATOM 1673 O O . GLU B 1 54 ? 4.516 17.984 12.953 1 95.12 54 GLU B O 1
ATOM 1678 N N . VAL B 1 55 ? 5.07 18.5 10.812 1 95.5 55 VAL B N 1
ATOM 1679 C CA . VAL B 1 55 ? 4.934 17.141 10.32 1 95.5 55 VAL B CA 1
ATOM 1680 C C . VAL B 1 55 ? 6.141 16.781 9.461 1 95.5 55 VAL B C 1
ATOM 1682 O O . VAL B 1 55 ? 6.855 17.656 8.977 1 95.5 55 VAL B O 1
ATOM 1685 N N . PRO B 1 56 ? 6.438 15.477 9.328 1 93.12 56 PRO B N 1
ATOM 1686 C CA . PRO B 1 56 ? 7.535 15.086 8.445 1 93.12 56 PRO B CA 1
ATOM 1687 C C . PRO B 1 56 ? 7.34 15.57 7.008 1 93.12 56 PRO B C 1
ATOM 1689 O O . PRO B 1 56 ? 6.227 15.516 6.477 1 93.12 56 PRO B O 1
ATOM 1692 N N . ASP B 1 57 ? 8.422 16.062 6.422 1 93.12 57 ASP B N 1
ATOM 1693 C CA . ASP B 1 57 ? 8.422 16.438 5.012 1 93.12 57 ASP B CA 1
ATOM 1694 C C . ASP B 1 57 ? 8.703 15.227 4.125 1 93.12 57 ASP B C 1
ATOM 1696 O O . ASP B 1 57 ? 9.844 14.766 4.047 1 93.12 57 ASP B O 1
ATOM 1700 N N . ILE B 1 58 ? 7.711 14.781 3.471 1 91.5 58 ILE B N 1
ATOM 1701 C CA . ILE B 1 58 ? 7.836 13.531 2.721 1 91.5 58 ILE B CA 1
ATOM 1702 C C . ILE B 1 58 ? 7.996 13.844 1.232 1 91.5 58 ILE B C 1
ATOM 1704 O O . ILE B 1 58 ? 8.008 12.93 0.403 1 91.5 58 ILE B O 1
ATOM 1708 N N . PHE B 1 59 ? 8.07 15.023 0.878 1 87.94 59 PHE B N 1
ATOM 1709 C CA . PHE B 1 59 ? 8.055 15.406 -0.528 1 87.94 59 PHE B CA 1
ATOM 1710 C C . PHE B 1 59 ? 9.477 15.578 -1.06 1 87.94 59 PHE B C 1
ATOM 1712 O O . PHE B 1 59 ? 10.297 16.266 -0.448 1 87.94 59 PHE B O 1
ATOM 1719 N N . GLU B 1 60 ? 10.055 14.32 -1.612 1 72.12 60 GLU B N 1
ATOM 1720 C CA . GLU B 1 60 ? 11.406 14.367 -2.156 1 72.12 60 GLU B CA 1
ATOM 1721 C C . GLU B 1 60 ? 11.523 15.438 -3.242 1 72.12 60 GLU B C 1
ATOM 1723 O O . GLU B 1 60 ? 10.562 15.711 -3.963 1 72.12 60 GLU B O 1
ATOM 1728 N N . ASP B 1 61 ? 12.578 16.281 -3.148 1 56.16 61 ASP B N 1
ATOM 1729 C CA . ASP B 1 61 ? 12.938 17.188 -4.246 1 56.16 61 ASP B CA 1
ATOM 1730 C C . ASP B 1 61 ? 13.055 16.422 -5.562 1 56.16 61 ASP B C 1
ATOM 1732 O O . ASP B 1 61 ? 14.031 16.578 -6.293 1 56.16 61 ASP B O 1
ATOM 1736 N N . THR B 1 62 ? 12.555 15.43 -5.656 1 47.5 62 THR B N 1
ATOM 1737 C CA . THR B 1 62 ? 12.938 14.43 -6.641 1 47.5 62 THR B CA 1
ATOM 1738 C C . THR B 1 62 ? 12.914 15.016 -8.047 1 47.5 62 THR B C 1
ATOM 1740 O O . THR B 1 62 ? 11.961 15.695 -8.43 1 47.5 62 THR B O 1
ATOM 1743 N N . GLU B 1 63 ? 13.961 15.453 -8.602 1 45.97 63 GLU B N 1
ATOM 1744 C CA . GLU B 1 63 ? 14.203 15.234 -10.023 1 45.97 63 GLU B CA 1
ATOM 1745 C C . GLU B 1 63 ? 13.609 13.914 -10.492 1 45.97 63 GLU B C 1
ATOM 1747 O O . GLU B 1 63 ? 13.672 12.914 -9.773 1 45.97 63 GLU B O 1
ATOM 1752 N N . ASN B 1 64 ? 12.664 13.852 -11.375 1 44.53 64 ASN B N 1
ATOM 1753 C CA . ASN B 1 64 ? 11.703 12.984 -12.047 1 44.53 64 ASN B CA 1
ATOM 1754 C C . ASN B 1 64 ? 12.312 11.625 -12.375 1 44.53 64 ASN B C 1
ATOM 1756 O O . ASN B 1 64 ? 12.75 11.391 -13.5 1 44.53 64 ASN B O 1
ATOM 1760 N N . SER B 1 65 ? 13.305 11.211 -11.977 1 39.25 65 SER B N 1
ATOM 1761 C CA . SER B 1 65 ? 13.836 10.141 -12.805 1 39.25 65 SER B CA 1
ATOM 1762 C C . SER B 1 65 ? 12.867 8.969 -12.883 1 39.25 65 SER B C 1
ATOM 1764 O O . SER B 1 65 ? 13.258 7.848 -13.219 1 39.25 65 SER B O 1
ATOM 1766 N N . SER B 1 66 ? 11.867 9.047 -12.188 1 45.28 66 SER B N 1
ATOM 1767 C CA . SER B 1 66 ? 11.312 7.719 -11.969 1 45.28 66 SER B CA 1
ATOM 1768 C C . SER B 1 66 ? 10.711 7.152 -13.25 1 45.28 66 SER B C 1
ATOM 1770 O O . SER B 1 66 ? 10 7.855 -13.969 1 45.28 66 SER B O 1
ATOM 1772 N N . THR B 1 67 ? 11.391 6.277 -13.82 1 43.66 67 THR B N 1
ATOM 1773 C CA . THR B 1 67 ? 10.914 5.441 -14.922 1 43.66 67 THR B CA 1
ATOM 1774 C C . THR B 1 67 ? 9.477 4.996 -14.672 1 43.66 67 THR B C 1
ATOM 1776 O O . THR B 1 67 ? 9.148 4.512 -13.586 1 43.66 67 THR B O 1
ATOM 1779 N N . PRO B 1 68 ? 8.562 5.629 -15.43 1 46.56 68 PRO B N 1
ATOM 1780 C CA . PRO B 1 68 ? 7.168 5.168 -15.43 1 46.56 68 PRO B CA 1
ATOM 1781 C C . PRO B 1 68 ? 7.051 3.648 -15.367 1 46.56 68 PRO B C 1
ATOM 1783 O O . PRO B 1 68 ? 7.648 2.945 -16.188 1 46.56 68 PRO B O 1
ATOM 1786 N N . LYS B 1 69 ? 7.211 3.061 -14.266 1 52.22 69 LYS B N 1
ATOM 1787 C CA . LYS B 1 69 ? 6.969 1.623 -14.344 1 52.22 69 LYS B CA 1
ATOM 1788 C C . LYS B 1 69 ? 5.488 1.324 -14.539 1 52.22 69 LYS B C 1
ATOM 1790 O O . LYS B 1 69 ? 4.629 2.037 -14.023 1 52.22 69 LYS B O 1
ATOM 1795 N N . LEU B 1 70 ? 5.242 0.817 -15.656 1 47.16 70 LEU B N 1
ATOM 1796 C CA . LEU B 1 70 ? 3.92 0.452 -16.156 1 47.16 70 LEU B CA 1
ATOM 1797 C C . LEU B 1 70 ? 3.146 -0.343 -15.102 1 47.16 70 LEU B C 1
ATOM 1799 O O . LEU B 1 70 ? 3.668 -1.306 -14.539 1 47.16 70 LEU B O 1
ATOM 1803 N N . PHE B 1 71 ? 2.217 0.265 -14.391 1 56.5 71 PHE B N 1
ATOM 1804 C CA . PHE B 1 71 ? 1.269 -0.424 -13.523 1 56.5 71 PHE B CA 1
ATOM 1805 C C . PHE B 1 71 ? 0.345 -1.323 -14.344 1 56.5 71 PHE B C 1
ATOM 1807 O O . PHE B 1 71 ? 0.083 -1.053 -15.516 1 56.5 71 PHE B O 1
ATOM 1814 N N . PRO B 1 72 ? 0.173 -2.457 -13.828 1 53.34 72 PRO B N 1
ATOM 1815 C CA . PRO B 1 72 ? -0.771 -3.332 -14.523 1 53.34 72 PRO B CA 1
ATOM 1816 C C . PRO B 1 72 ? -2.055 -2.611 -14.93 1 53.34 72 PRO B C 1
ATOM 1818 O O . PRO B 1 72 ? -2.551 -1.762 -14.188 1 53.34 72 PRO B O 1
ATOM 1821 N N . GLU B 1 73 ? -2.367 -2.717 -16.188 1 53.16 73 GLU B N 1
ATOM 1822 C CA . GLU B 1 73 ? -3.484 -2.084 -16.891 1 53.16 73 GLU B CA 1
ATOM 1823 C C . GLU B 1 73 ? -4.797 -2.305 -16.141 1 53.16 73 GLU B C 1
ATOM 1825 O O . GLU B 1 73 ? -5.719 -1.492 -16.234 1 53.16 73 GLU B O 1
ATOM 1830 N N . GLU B 1 74 ? -4.828 -3.32 -15.305 1 52.56 74 GLU B N 1
ATOM 1831 C CA . GLU B 1 74 ? -6.156 -3.762 -14.883 1 52.56 74 GLU B CA 1
ATOM 1832 C C . GLU B 1 74 ? -6.656 -2.949 -13.688 1 52.56 74 GLU B C 1
ATOM 1834 O O . GLU B 1 74 ? -7.812 -3.076 -13.289 1 52.56 74 GLU B O 1
ATOM 1839 N N . SER B 1 75 ? -5.758 -2.188 -13.031 1 55.5 75 SER B N 1
ATOM 1840 C CA . SER B 1 75 ? -6.324 -1.489 -11.883 1 55.5 75 SER B CA 1
ATOM 1841 C C . SER B 1 75 ? -6.398 0.014 -12.125 1 55.5 75 SER B C 1
ATOM 1843 O O . SER B 1 75 ? -5.395 0.644 -12.461 1 55.5 75 SER B O 1
ATOM 1845 N N . SER B 1 76 ? -7.723 0.53 -12.219 1 60.12 76 SER B N 1
ATOM 1846 C CA . SER B 1 76 ? -7.977 1.941 -12.492 1 60.12 76 SER B CA 1
ATOM 1847 C C . SER B 1 76 ? -7.129 2.836 -11.586 1 60.12 76 SER B C 1
ATOM 1849 O O . SER B 1 76 ? -6.535 3.811 -12.055 1 60.12 76 SER B O 1
ATOM 1851 N N . CYS B 1 77 ? -7.023 2.42 -10.273 1 75.81 77 CYS B N 1
ATOM 1852 C CA . CYS B 1 77 ? -6.27 3.32 -9.406 1 75.81 77 CYS B CA 1
ATOM 1853 C C . CYS B 1 77 ? -4.781 3.275 -9.734 1 75.81 77 CYS B C 1
ATOM 1855 O O . CYS B 1 77 ? -4.086 4.285 -9.617 1 75.81 77 CYS B O 1
ATOM 1857 N N . SER B 1 78 ? -4.473 2.129 -10.289 1 72.38 78 SER B N 1
ATOM 1858 C CA . SER B 1 78 ? -3.074 1.962 -10.664 1 72.38 78 SER B CA 1
ATOM 1859 C C . SER B 1 78 ? -2.721 2.824 -11.875 1 72.38 78 SER B C 1
ATOM 1861 O O . SER B 1 78 ? -1.572 3.25 -12.023 1 72.38 78 SER B O 1
ATOM 1863 N N . GLN B 1 79 ? -3.713 2.99 -12.711 1 70.69 79 GLN B N 1
ATOM 1864 C CA . GLN B 1 79 ? -3.514 3.816 -13.891 1 70.69 79 GLN B CA 1
ATOM 1865 C C . GLN B 1 79 ? -3.387 5.293 -13.523 1 70.69 79 GLN B C 1
ATOM 1867 O O . GLN B 1 79 ? -2.83 6.086 -14.281 1 70.69 79 GLN B O 1
ATOM 1872 N N . LEU B 1 80 ? -3.965 5.602 -12.391 1 73.31 80 LEU B N 1
ATOM 1873 C CA . LEU B 1 80 ? -3.914 6.977 -11.914 1 73.31 80 LEU B CA 1
ATOM 1874 C C . LEU B 1 80 ? -2.57 7.277 -11.258 1 73.31 80 LEU B C 1
ATOM 1876 O O . LEU B 1 80 ? -1.983 8.336 -11.492 1 73.31 80 LEU B O 1
ATOM 1880 N N . VAL B 1 81 ? -2.117 6.387 -10.445 1 73.75 81 VAL B N 1
ATOM 1881 C CA . VAL B 1 81 ? -0.825 6.5 -9.781 1 73.75 81 VAL B CA 1
ATOM 1882 C C . VAL B 1 81 ? 0.263 5.867 -10.641 1 73.75 81 VAL B C 1
ATOM 1884 O O . VAL B 1 81 ? 0.605 4.695 -10.461 1 73.75 81 VAL B O 1
ATOM 1887 N N . MET B 1 82 ? 0.782 6.465 -11.57 1 64.69 82 MET B N 1
ATOM 1888 C CA . MET B 1 82 ? 1.517 5.953 -12.719 1 64.69 82 MET B CA 1
ATOM 1889 C C . MET B 1 82 ? 2.959 5.629 -12.344 1 64.69 82 MET B C 1
ATOM 1891 O O . MET B 1 82 ? 3.621 4.848 -13.031 1 64.69 82 MET B O 1
ATOM 1895 N N . THR B 1 83 ? 3.436 6.273 -11.312 1 71.25 83 THR B N 1
ATOM 1896 C CA . THR B 1 83 ? 4.844 6.047 -11.008 1 71.25 83 THR B CA 1
ATOM 1897 C C . THR B 1 83 ? 5.008 5.531 -9.578 1 71.25 83 THR B C 1
ATOM 1899 O O . THR B 1 83 ? 4.199 5.836 -8.703 1 71.25 83 THR B O 1
ATOM 1902 N N . MET B 1 84 ? 6.113 4.785 -9.359 1 72.06 84 MET B N 1
ATOM 1903 C CA . MET B 1 84 ? 6.434 4.293 -8.023 1 72.06 84 MET B CA 1
ATOM 1904 C C . MET B 1 84 ? 6.707 5.449 -7.07 1 72.06 84 MET B C 1
ATOM 1906 O O . MET B 1 84 ? 6.391 5.367 -5.879 1 72.06 84 MET B O 1
ATOM 1910 N N . ASN B 1 85 ? 7.223 6.523 -7.637 1 77.5 85 ASN B N 1
ATOM 1911 C CA . ASN B 1 85 ? 7.48 7.703 -6.816 1 77.5 85 ASN B CA 1
ATOM 1912 C C . ASN B 1 85 ? 6.184 8.32 -6.305 1 77.5 85 ASN B C 1
ATOM 1914 O O . ASN B 1 85 ? 6.09 8.695 -5.133 1 77.5 85 ASN B O 1
ATOM 1918 N N . ASP B 1 86 ? 5.188 8.492 -7.242 1 80.06 86 ASP B N 1
ATOM 1919 C CA . ASP B 1 86 ? 3.891 9.016 -6.824 1 80.06 86 ASP B CA 1
ATOM 1920 C C . ASP B 1 86 ? 3.24 8.102 -5.785 1 80.06 86 ASP B C 1
ATOM 1922 O O . ASP B 1 86 ? 2.691 8.578 -4.789 1 80.06 86 ASP B O 1
ATOM 1926 N N . PHE B 1 87 ? 3.352 6.867 -5.996 1 82.12 87 PHE B N 1
ATOM 1927 C CA . PHE B 1 87 ? 2.771 5.91 -5.062 1 82.12 87 PHE B CA 1
ATOM 1928 C C . PHE B 1 87 ? 3.408 6.043 -3.684 1 82.12 87 PHE B C 1
ATOM 1930 O O . PHE B 1 87 ? 2.707 6.09 -2.672 1 82.12 87 PHE B O 1
ATOM 1937 N N . GLU B 1 88 ? 4.711 6.055 -3.686 1 82.19 88 GLU B N 1
ATOM 1938 C CA . GLU B 1 88 ? 5.434 6.168 -2.424 1 82.19 88 GLU B CA 1
ATOM 1939 C C . GLU B 1 88 ? 5.055 7.445 -1.681 1 82.19 88 GLU B C 1
ATOM 1941 O O . GLU B 1 88 ? 4.898 7.434 -0.458 1 82.19 88 GLU B O 1
ATOM 1946 N N . THR B 1 89 ? 4.98 8.484 -2.416 1 88.19 89 THR B N 1
ATOM 1947 C CA . THR B 1 89 ? 4.613 9.758 -1.812 1 88.19 89 THR B CA 1
ATOM 1948 C C . THR B 1 89 ? 3.225 9.688 -1.187 1 88.19 89 THR B C 1
ATOM 1950 O O . THR B 1 89 ? 3.027 10.109 -0.047 1 88.19 89 THR B O 1
ATOM 1953 N N . LEU B 1 90 ? 2.281 9.148 -1.915 1 90.5 90 LEU B N 1
ATOM 1954 C CA . LEU B 1 90 ? 0.918 9.023 -1.409 1 90.5 90 LEU B CA 1
ATOM 1955 C C . LEU B 1 90 ? 0.865 8.078 -0.215 1 90.5 90 LEU B C 1
ATOM 1957 O O . LEU B 1 90 ? 0.131 8.328 0.746 1 90.5 90 LEU B O 1
ATOM 1961 N N . CYS B 1 91 ? 1.578 7.062 -0.305 1 88.44 91 CYS B N 1
ATOM 1962 C CA . CYS B 1 91 ? 1.65 6.105 0.793 1 88.44 91 CYS B CA 1
ATOM 1963 C C . CYS B 1 91 ? 2.201 6.762 2.053 1 88.44 91 CYS B C 1
ATOM 1965 O O . CYS B 1 91 ? 1.651 6.586 3.143 1 88.44 91 CYS B O 1
ATOM 1967 N N . ARG B 1 92 ? 3.221 7.473 1.946 1 89.75 92 ARG B N 1
ATOM 1968 C CA . ARG B 1 92 ? 3.799 8.195 3.078 1 89.75 92 ARG B CA 1
ATOM 1969 C C . ARG B 1 92 ? 2.84 9.258 3.598 1 89.75 92 ARG B C 1
ATOM 1971 O O . ARG B 1 92 ? 2.795 9.523 4.801 1 89.75 92 ARG B O 1
ATOM 1978 N N . ALA B 1 93 ? 2.146 9.859 2.641 1 94.19 93 ALA B N 1
ATOM 1979 C CA . ALA B 1 93 ? 1.163 10.859 3.053 1 94.19 93 ALA B CA 1
ATOM 1980 C C . ALA B 1 93 ? 0.104 10.25 3.963 1 94.19 93 ALA B C 1
ATOM 1982 O O . ALA B 1 93 ? -0.344 10.883 4.922 1 94.19 93 ALA B O 1
ATOM 1983 N N . VAL B 1 94 ? -0.287 9.07 3.688 1 92.56 94 VAL B N 1
ATOM 1984 C CA . VAL B 1 94 ? -1.234 8.359 4.543 1 92.56 94 VAL B CA 1
ATOM 1985 C C . VAL B 1 94 ? -0.664 8.242 5.953 1 92.56 94 VAL B C 1
ATOM 1987 O O . VAL B 1 94 ? -1.358 8.508 6.938 1 92.56 94 VAL B O 1
ATOM 1990 N N . THR B 1 95 ? 0.585 7.863 6.047 1 88.94 95 THR B N 1
ATOM 1991 C CA . THR B 1 95 ? 1.237 7.695 7.34 1 88.94 95 THR B CA 1
ATOM 1992 C C . THR B 1 95 ? 1.238 9.008 8.125 1 88.94 95 THR B C 1
ATOM 1994 O O . THR B 1 95 ? 0.887 9.031 9.305 1 88.94 95 THR B O 1
ATOM 1997 N N . VAL B 1 96 ? 1.63 10.055 7.477 1 93.19 96 VAL B N 1
ATOM 1998 C CA . VAL B 1 96 ? 1.717 11.352 8.133 1 93.19 96 VAL B CA 1
ATOM 1999 C C . VAL B 1 96 ? 0.328 11.797 8.586 1 93.19 96 VAL B C 1
ATOM 2001 O O . VAL B 1 96 ? 0.147 12.219 9.734 1 93.19 96 VAL B O 1
ATOM 2004 N N . LEU B 1 97 ? -0.682 11.695 7.699 1 94.62 97 LEU B N 1
ATOM 2005 C CA . LEU B 1 97 ? -2.02 12.188 8.016 1 94.62 97 LEU B CA 1
ATOM 2006 C C . LEU B 1 97 ? -2.662 11.336 9.109 1 94.62 97 LEU B C 1
ATOM 2008 O O . LEU B 1 97 ? -3.479 11.836 9.891 1 94.62 97 LEU B O 1
ATOM 2012 N N . GLN B 1 98 ? -2.369 10.094 9.148 1 90.88 98 GLN B N 1
ATOM 2013 C CA . GLN B 1 98 ? -2.857 9.25 10.234 1 90.88 98 GLN B CA 1
ATOM 2014 C C . GLN B 1 98 ? -2.344 9.75 11.586 1 90.88 98 GLN B C 1
ATOM 2016 O O . GLN B 1 98 ? -3.1 9.812 12.555 1 90.88 98 GLN B O 1
ATOM 2021 N N . GLN B 1 99 ? -1.104 10.086 11.617 1 88.62 99 GLN B N 1
ATOM 2022 C CA . GLN B 1 99 ? -0.521 10.625 12.844 1 88.62 99 GLN B CA 1
ATOM 2023 C C . GLN B 1 99 ? -1.173 11.953 13.227 1 88.62 99 GLN B C 1
ATOM 2025 O O . GLN B 1 99 ? -1.482 12.188 14.391 1 88.62 99 GLN B O 1
ATOM 2030 N N . VAL B 1 100 ? -1.358 12.773 12.266 1 93.69 100 VAL B N 1
ATOM 2031 C CA . VAL B 1 100 ? -1.969 14.086 12.484 1 93.69 100 VAL B CA 1
ATOM 2032 C C . VAL B 1 100 ? -3.393 13.906 13.008 1 93.69 100 VAL B C 1
ATOM 2034 O O . VAL B 1 100 ? -3.807 14.602 13.938 1 93.69 100 VAL B O 1
ATOM 2037 N N . SER B 1 101 ? -4.102 13.023 12.375 1 91.38 101 SER B N 1
ATOM 2038 C CA . SER B 1 101 ? -5.5 12.82 12.734 1 91.38 101 SER B CA 1
ATOM 2039 C C . SER B 1 101 ? -5.641 12.352 14.18 1 91.38 101 SER B C 1
ATOM 2041 O O . SER B 1 101 ? -6.656 12.617 14.828 1 91.38 101 SER B O 1
ATOM 2043 N N . ASN B 1 102 ? -4.668 11.688 14.664 1 87.12 102 ASN B N 1
ATOM 2044 C CA . ASN B 1 102 ? -4.664 11.242 16.062 1 87.12 102 ASN B CA 1
ATOM 2045 C C . ASN B 1 102 ? -4.508 12.414 17.016 1 87.12 102 ASN B C 1
ATOM 2047 O O . ASN B 1 102 ? -5.094 12.422 18.109 1 87.12 102 ASN B O 1
ATOM 2051 N N . SER B 1 103 ? -3.752 13.398 16.609 1 89.5 103 SER B N 1
ATOM 2052 C CA . SER B 1 103 ? -3.461 14.547 17.453 1 89.5 103 SER B CA 1
ATOM 2053 C C . SER B 1 103 ? -4.434 15.695 17.188 1 89.5 103 SER B C 1
ATOM 2055 O O . SER B 1 103 ? -4.672 16.531 18.047 1 89.5 103 SER B O 1
ATOM 2057 N N . CYS B 1 104 ? -4.945 15.781 16.016 1 92 104 CYS B N 1
ATOM 2058 C CA . CYS B 1 104 ? -5.82 16.859 15.562 1 92 104 CYS B CA 1
ATOM 2059 C C . CYS B 1 104 ? -7.031 16.297 14.82 1 92 104 CYS B C 1
ATOM 2061 O O . CYS B 1 104 ? -7.051 16.266 13.594 1 92 104 CYS B O 1
ATOM 2063 N N . PRO B 1 105 ? -8.023 15.906 15.68 1 91.88 105 PRO B N 1
ATOM 2064 C CA . PRO B 1 105 ? -9.234 15.383 15.047 1 91.88 105 PRO B CA 1
ATOM 2065 C C . PRO B 1 105 ? -10.023 16.469 14.305 1 91.88 105 PRO B C 1
ATOM 2067 O O . PRO B 1 105 ? -10.672 17.297 14.938 1 91.88 105 PRO B O 1
ATOM 2070 N N . PHE B 1 106 ? -9.82 16.625 13.062 1 93.44 106 PHE B N 1
ATOM 2071 C CA . PHE B 1 106 ? -10.508 17.562 12.18 1 93.44 106 PHE B CA 1
ATOM 2072 C C . PHE B 1 106 ? -11.18 16.812 11.031 1 93.44 106 PHE B C 1
ATOM 2074 O O . PHE B 1 106 ? -10.531 16.062 10.305 1 93.44 106 PHE B O 1
ATOM 2081 N N . PRO B 1 107 ? -12.469 16.938 10.867 1 92.94 107 PRO B N 1
ATOM 2082 C CA . PRO B 1 107 ? -13.234 16.125 9.922 1 92.94 107 PRO B CA 1
ATOM 2083 C C . PRO B 1 107 ? -12.688 16.203 8.5 1 92.94 107 PRO B C 1
ATOM 2085 O O . PRO B 1 107 ? -12.625 15.18 7.801 1 92.94 107 PRO B O 1
ATOM 2088 N N . LYS B 1 108 ? -12.414 17.359 8.023 1 93.5 108 LYS B N 1
ATOM 2089 C CA . LYS B 1 108 ? -11.906 17.5 6.66 1 93.5 108 LYS B CA 1
ATOM 2090 C C . LYS B 1 108 ? -10.594 16.734 6.48 1 93.5 108 LYS B C 1
ATOM 2092 O O . LYS B 1 108 ? -10.344 16.156 5.422 1 93.5 108 LYS B O 1
ATOM 2097 N N . LEU B 1 109 ? -9.742 16.688 7.504 1 94.56 109 LEU B N 1
ATOM 2098 C CA . LEU B 1 109 ? -8.5 15.922 7.465 1 94.56 109 LEU B CA 1
ATOM 2099 C C . LEU B 1 109 ? -8.773 14.422 7.465 1 94.56 109 LEU B C 1
ATOM 2101 O O . LEU B 1 109 ? -8.148 13.672 6.711 1 94.56 109 LEU B O 1
ATOM 2105 N N . SER B 1 110 ? -9.727 14.023 8.242 1 93.94 110 SER B N 1
ATOM 2106 C CA . SER B 1 110 ? -10.102 12.617 8.312 1 93.94 110 SER B CA 1
ATOM 2107 C C . SER B 1 110 ? -10.672 12.125 6.984 1 93.94 110 SER B C 1
ATOM 2109 O O . SER B 1 110 ? -10.406 11 6.562 1 93.94 110 SER B O 1
ATOM 2111 N N . ASN B 1 111 ? -11.445 13.016 6.379 1 94.19 111 ASN B N 1
ATOM 2112 C CA . ASN B 1 111 ? -11.992 12.688 5.07 1 94.19 111 ASN B CA 1
ATOM 2113 C C . ASN B 1 111 ? -10.898 12.547 4.02 1 94.19 111 ASN B C 1
ATOM 2115 O O . ASN B 1 111 ? -10.93 11.633 3.193 1 94.19 111 ASN B O 1
ATOM 2119 N N . MET B 1 112 ? -9.984 13.398 4.035 1 94.94 112 MET B N 1
ATOM 2120 C CA . MET B 1 112 ? -8.844 13.32 3.121 1 94.94 112 MET B CA 1
ATOM 2121 C C . MET B 1 112 ? -8.055 12.039 3.342 1 94.94 112 MET B C 1
ATOM 2123 O O . MET B 1 112 ? -7.699 11.352 2.383 1 94.94 112 MET B O 1
ATOM 2127 N N . LEU B 1 113 ? -7.84 11.734 4.566 1 94.62 113 LEU B N 1
ATOM 2128 C CA . LEU B 1 113 ? -7.113 10.523 4.922 1 94.62 113 LEU B CA 1
ATOM 2129 C C . LEU B 1 113 ? -7.828 9.281 4.398 1 94.62 113 LEU B C 1
ATOM 2131 O O . LEU B 1 113 ? -7.199 8.398 3.809 1 94.62 113 LEU B O 1
ATOM 2135 N N . ARG B 1 114 ? -9.109 9.234 4.578 1 93.81 114 ARG B N 1
ATOM 2136 C CA . ARG B 1 114 ? -9.891 8.086 4.129 1 93.81 114 ARG B CA 1
ATOM 2137 C C . ARG B 1 114 ? -9.781 7.902 2.619 1 93.81 114 ARG B C 1
ATOM 2139 O O . ARG B 1 114 ? -9.617 6.781 2.135 1 93.81 114 ARG B O 1
ATOM 2146 N N . ASN B 1 115 ? -9.875 8.977 1.928 1 92.31 115 ASN B N 1
ATOM 2147 C CA . ASN B 1 115 ? -9.781 8.906 0.473 1 92.31 115 ASN B CA 1
ATOM 2148 C C . ASN B 1 115 ? -8.375 8.531 0.016 1 92.31 115 ASN B C 1
ATOM 2150 O O . ASN B 1 115 ? -8.211 7.789 -0.951 1 92.31 115 ASN B O 1
ATOM 2154 N N . LEU B 1 116 ? -7.371 9.039 0.634 1 93.12 116 LEU B N 1
ATOM 2155 C CA . LEU B 1 116 ? -5.988 8.688 0.331 1 93.12 116 LEU B CA 1
ATOM 2156 C C . LEU B 1 116 ? -5.738 7.207 0.583 1 93.12 116 LEU B C 1
ATOM 2158 O O . LEU B 1 116 ? -5.102 6.535 -0.231 1 93.12 116 LEU B O 1
ATOM 2162 N N . MET B 1 117 ? -6.215 6.695 1.692 1 89.31 117 MET B N 1
ATOM 2163 C CA . MET B 1 117 ? -6.074 5.285 2.031 1 89.31 117 MET B CA 1
ATOM 2164 C C . MET B 1 117 ? -6.754 4.402 0.988 1 89.31 117 MET B C 1
ATOM 2166 O O . MET B 1 117 ? -6.215 3.369 0.594 1 89.31 117 MET B O 1
ATOM 2170 N N . HIS B 1 118 ? -7.863 4.824 0.591 1 88.88 118 HIS B N 1
ATOM 2171 C CA . HIS B 1 118 ? -8.578 4.086 -0.442 1 88.88 118 HIS B CA 1
ATOM 2172 C C . HIS B 1 118 ? -7.762 4.008 -1.728 1 88.88 118 HIS B C 1
ATOM 2174 O O . HIS B 1 118 ? -7.605 2.928 -2.305 1 88.88 118 HIS B O 1
ATOM 2180 N N . LEU B 1 119 ? -7.277 5.141 -2.178 1 87.25 119 LEU B N 1
ATOM 2181 C CA . LEU B 1 119 ? -6.48 5.211 -3.4 1 87.25 119 LEU B CA 1
ATOM 2182 C C . LEU B 1 119 ? -5.246 4.324 -3.297 1 87.25 119 LEU B C 1
ATOM 2184 O O . LEU B 1 119 ? -4.977 3.52 -4.195 1 87.25 119 LEU B O 1
ATOM 2188 N N . VAL B 1 120 ? -4.512 4.453 -2.213 1 87.94 120 VAL B N 1
ATOM 2189 C CA . VAL B 1 120 ? -3.268 3.717 -2.018 1 87.94 120 VAL B CA 1
ATOM 2190 C C . VAL B 1 120 ? -3.559 2.219 -1.945 1 87.94 120 VAL B C 1
ATOM 2192 O O . VAL B 1 120 ? -2.861 1.414 -2.568 1 87.94 120 VAL B O 1
ATOM 2195 N N . ASN B 1 121 ? -4.641 1.822 -1.231 1 83.31 121 ASN B N 1
ATOM 2196 C CA . ASN B 1 121 ? -4.957 0.411 -1.045 1 83.31 121 ASN B CA 1
ATOM 2197 C C . ASN B 1 121 ? -5.445 -0.23 -2.342 1 83.31 121 ASN B C 1
ATOM 2199 O O . ASN B 1 121 ? -5.301 -1.439 -2.533 1 83.31 121 ASN B O 1
ATOM 2203 N N . GLN B 1 122 ? -5.938 0.599 -3.203 1 81.94 122 GLN B N 1
ATOM 2204 C CA . GLN B 1 122 ? -6.473 0.067 -4.453 1 81.94 122 GLN B CA 1
ATOM 2205 C C . GLN B 1 122 ? -5.434 0.136 -5.57 1 81.94 122 GLN B C 1
ATOM 2207 O O . GLN B 1 122 ? -5.688 -0.309 -6.691 1 81.94 122 GLN B O 1
ATOM 2212 N N . THR B 1 123 ? -4.383 0.718 -5.27 1 79.44 123 THR B N 1
ATOM 2213 C CA . THR B 1 123 ? -3.312 0.785 -6.258 1 79.44 123 THR B CA 1
ATOM 2214 C C . THR B 1 123 ? -2.422 -0.451 -6.176 1 79.44 123 THR B C 1
ATOM 2216 O O . THR B 1 123 ? -1.96 -0.819 -5.094 1 79.44 123 THR B O 1
ATOM 2219 N N . LYS B 1 124 ? -2.312 -1.055 -7.305 1 78.62 124 LYS B N 1
ATOM 2220 C CA . LYS B 1 124 ? -1.434 -2.215 -7.406 1 78.62 124 LYS B CA 1
ATOM 2221 C C . LYS B 1 124 ? 0.003 -1.792 -7.699 1 78.62 124 LYS B C 1
ATOM 2223 O O . LYS B 1 124 ? 0.239 -0.896 -8.516 1 78.62 124 LYS B O 1
ATOM 2228 N N . CYS B 1 125 ? 0.925 -2.447 -6.992 1 80.81 125 CYS B N 1
ATOM 2229 C CA . CYS B 1 125 ? 2.324 -2.135 -7.254 1 80.81 125 CYS B CA 1
ATOM 2230 C C . CYS B 1 125 ? 2.746 -2.631 -8.633 1 80.81 125 CYS B C 1
ATOM 2232 O O . CYS B 1 125 ? 2.334 -3.709 -9.062 1 80.81 125 CYS B O 1
ATOM 2234 N N . PRO B 1 126 ? 3.441 -1.742 -9.352 1 78.06 126 PRO B N 1
ATOM 2235 C CA . PRO B 1 126 ? 3.838 -2.098 -10.711 1 78.06 126 PRO B CA 1
ATOM 2236 C C . PRO B 1 126 ? 4.738 -3.33 -10.758 1 78.06 126 PRO B C 1
ATOM 2238 O O . PRO B 1 126 ? 5.586 -3.516 -9.883 1 78.06 126 PRO B O 1
ATOM 2241 N N . VAL B 1 127 ? 4.461 -4.18 -11.719 1 81.5 127 VAL B N 1
ATOM 2242 C CA . VAL B 1 127 ? 5.234 -5.402 -11.898 1 81.5 127 VAL B CA 1
ATOM 2243 C C . VAL B 1 127 ? 5.863 -5.418 -13.289 1 81.5 127 VAL B C 1
ATOM 2245 O O . VAL B 1 127 ? 5.195 -5.113 -14.281 1 81.5 127 VAL B O 1
ATOM 2248 N N . ASN B 1 128 ? 7.258 -5.516 -13.312 1 76.38 128 ASN B N 1
ATOM 2249 C CA . ASN B 1 128 ? 7.934 -5.703 -14.594 1 76.38 128 ASN B CA 1
ATOM 2250 C C . ASN B 1 128 ? 7.637 -7.074 -15.195 1 76.38 128 ASN B C 1
ATOM 2252 O O . ASN B 1 128 ? 8.047 -8.094 -14.641 1 76.38 128 ASN B O 1
ATOM 2256 N N . GLU B 1 129 ? 6.926 -7.066 -16.312 1 80.06 129 GLU B N 1
ATOM 2257 C CA . GLU B 1 129 ? 6.465 -8.32 -16.906 1 80.06 129 GLU B CA 1
ATOM 2258 C C . GLU B 1 129 ? 7.496 -8.883 -17.891 1 80.06 129 GLU B C 1
ATOM 2260 O O . GLU B 1 129 ? 7.258 -9.906 -18.531 1 80.06 129 GLU B O 1
ATOM 2265 N N . THR B 1 130 ? 8.602 -8.148 -17.891 1 82 130 THR B N 1
ATOM 2266 C CA . THR B 1 130 ? 9.602 -8.625 -18.844 1 82 130 THR B CA 1
ATOM 2267 C C . THR B 1 130 ? 10.312 -9.867 -18.312 1 82 130 THR B C 1
ATOM 2269 O O . THR B 1 130 ? 10.633 -10.781 -19.078 1 82 130 THR B O 1
ATOM 2272 N N . LYS B 1 131 ? 10.719 -9.914 -17.062 1 87.62 131 LYS B N 1
ATOM 2273 C CA . LYS B 1 131 ? 11.328 -11.086 -16.453 1 87.62 131 LYS B CA 1
ATOM 2274 C C . LYS B 1 131 ? 10.273 -12.055 -15.93 1 87.62 131 LYS B C 1
ATOM 2276 O O . LYS B 1 131 ? 9.398 -11.664 -15.148 1 87.62 131 LYS B O 1
ATOM 2281 N N . ILE B 1 132 ? 10.414 -13.32 -16.453 1 93.25 132 ILE B N 1
ATOM 2282 C CA . ILE B 1 132 ? 9.375 -14.289 -16.125 1 93.25 132 ILE B CA 1
ATOM 2283 C C . ILE B 1 132 ? 9.977 -15.438 -15.32 1 93.25 132 ILE B C 1
ATOM 2285 O O . ILE B 1 132 ? 11.172 -15.719 -15.43 1 93.25 132 ILE B O 1
ATOM 2289 N N . THR B 1 133 ? 9.234 -16.016 -14.477 1 94.81 133 THR B N 1
ATOM 2290 C CA . THR B 1 133 ? 9.57 -17.219 -13.719 1 94.81 133 THR B CA 1
ATOM 2291 C C . THR B 1 133 ? 8.367 -18.156 -13.617 1 94.81 133 THR B C 1
ATOM 2293 O O . THR B 1 133 ? 7.254 -17.781 -13.992 1 94.81 133 THR B O 1
ATOM 2296 N N . LYS B 1 134 ? 8.633 -19.344 -13.25 1 95.06 134 LYS B N 1
ATOM 2297 C CA . LYS B 1 134 ? 7.535 -20.281 -13.008 1 95.06 134 LYS B CA 1
ATOM 2298 C C . LYS B 1 134 ? 6.883 -20.016 -11.648 1 95.06 134 LYS B C 1
ATOM 2300 O O . LYS B 1 134 ? 7.562 -19.641 -10.695 1 95.06 134 LYS B O 1
ATOM 2305 N N . LEU B 1 135 ? 5.586 -20.266 -11.5 1 96.31 135 LEU B N 1
ATOM 2306 C CA . LEU B 1 135 ? 4.82 -20 -10.289 1 96.31 135 LEU B CA 1
ATOM 2307 C C . LEU B 1 135 ? 5.406 -20.75 -9.102 1 96.31 135 LEU B C 1
ATOM 2309 O O . LEU B 1 135 ? 5.504 -20.188 -8 1 96.31 135 LEU B O 1
ATOM 2313 N N . GLN B 1 136 ? 5.797 -21.984 -9.32 1 94.25 136 GLN B N 1
ATOM 2314 C CA . GLN B 1 136 ? 6.387 -22.75 -8.219 1 94.25 136 GLN B CA 1
ATOM 2315 C C . GLN B 1 136 ? 7.629 -22.047 -7.672 1 94.25 136 GLN B C 1
ATOM 2317 O O . GLN B 1 136 ? 7.812 -21.969 -6.457 1 94.25 136 GLN B O 1
ATOM 2322 N N . ASP B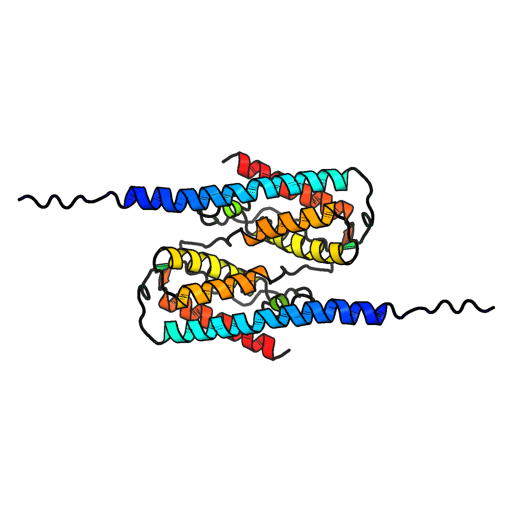 1 137 ? 8.461 -21.562 -8.578 1 93.88 137 ASP B N 1
ATOM 2323 C CA . ASP B 1 137 ? 9.664 -20.844 -8.172 1 93.88 137 ASP B CA 1
ATOM 2324 C C . ASP B 1 137 ? 9.312 -19.531 -7.488 1 93.88 137 ASP B C 1
ATOM 2326 O O . ASP B 1 137 ? 9.953 -19.141 -6.512 1 93.88 137 ASP B O 1
ATOM 2330 N N . PHE B 1 138 ? 8.352 -18.859 -8.023 1 96.88 138 PHE B N 1
ATOM 2331 C CA . PHE B 1 138 ? 7.84 -17.625 -7.426 1 96.88 138 PHE B CA 1
ATOM 2332 C C . PHE B 1 138 ? 7.434 -17.859 -5.973 1 96.88 138 PHE B C 1
ATOM 2334 O O . PHE B 1 138 ? 7.844 -17.109 -5.082 1 96.88 138 PHE B O 1
ATOM 2341 N N . LEU B 1 139 ? 6.66 -18.891 -5.723 1 95.94 139 LEU B N 1
ATOM 2342 C CA . LEU B 1 139 ? 6.164 -19.188 -4.387 1 95.94 139 LEU B CA 1
ATOM 2343 C C . LEU B 1 139 ? 7.309 -19.578 -3.457 1 95.94 139 LEU B C 1
ATOM 2345 O O . LEU B 1 139 ? 7.289 -19.234 -2.271 1 95.94 139 LEU B O 1
ATOM 2349 N N . SER B 1 140 ? 8.289 -20.234 -3.955 1 94.31 140 SER B N 1
ATOM 2350 C CA . SER B 1 140 ? 9.461 -20.594 -3.162 1 94.31 140 SER B CA 1
ATOM 2351 C C . SER B 1 140 ? 10.227 -19.359 -2.713 1 94.31 140 SER B C 1
ATOM 2353 O O . SER B 1 140 ? 10.641 -19.266 -1.554 1 94.31 140 SER B O 1
ATOM 2355 N N .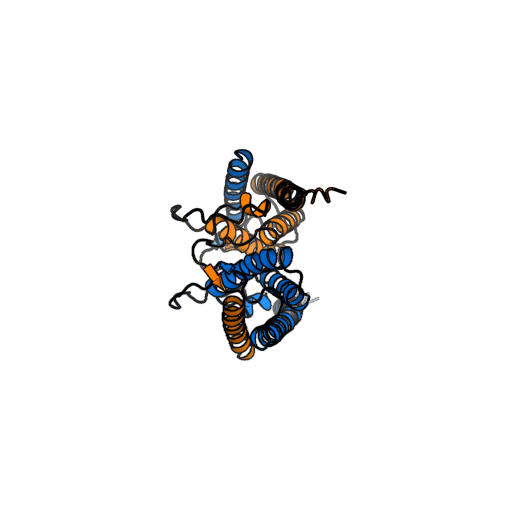 LYS B 1 141 ? 10.422 -18.453 -3.604 1 94 141 LYS B N 1
ATOM 2356 C CA . LYS B 1 141 ? 11.109 -17.203 -3.27 1 94 141 LYS B CA 1
ATOM 2357 C C . LYS B 1 141 ? 10.289 -16.375 -2.295 1 94 141 LYS B C 1
ATOM 2359 O O . LYS B 1 141 ? 10.836 -15.773 -1.368 1 94 141 LYS B O 1
ATOM 2364 N N . LEU B 1 142 ? 8.977 -16.297 -2.492 1 93.75 142 LEU B N 1
ATOM 2365 C CA . LEU B 1 142 ? 8.086 -15.578 -1.587 1 93.75 142 LEU B CA 1
ATOM 2366 C C . LEU B 1 142 ? 8.156 -16.172 -0.182 1 93.75 142 LEU B C 1
ATOM 2368 O O . LEU B 1 142 ? 8.172 -15.43 0.805 1 93.75 142 LEU B O 1
ATOM 2372 N N . LYS B 1 143 ? 8.188 -17.484 -0.137 1 92.56 143 LYS B N 1
ATOM 2373 C CA . LYS B 1 143 ? 8.352 -18.172 1.146 1 92.56 143 LYS B CA 1
ATOM 2374 C C . LYS B 1 143 ? 9.609 -17.703 1.863 1 92.56 143 LYS B C 1
ATOM 2376 O O . LYS B 1 143 ? 9.57 -17.359 3.049 1 92.56 143 LYS B O 1
ATOM 2381 N N . THR B 1 144 ? 10.648 -17.688 1.158 1 91.25 144 THR B N 1
ATOM 2382 C CA . THR B 1 144 ? 11.938 -17.312 1.727 1 91.25 144 THR B CA 1
ATOM 2383 C C . THR B 1 144 ? 11.898 -15.891 2.27 1 91.25 144 THR B C 1
ATOM 2385 O O . THR B 1 144 ? 12.367 -15.633 3.381 1 91.25 144 THR B O 1
ATOM 2388 N N . ILE B 1 145 ? 11.344 -15 1.557 1 88.5 145 ILE B N 1
ATOM 2389 C CA . ILE B 1 145 ? 11.273 -13.602 1.965 1 88.5 145 ILE B CA 1
ATOM 2390 C C . ILE B 1 145 ? 10.414 -13.477 3.221 1 88.5 145 ILE B C 1
ATOM 2392 O O . ILE B 1 145 ? 10.773 -12.758 4.16 1 88.5 145 ILE B O 1
ATOM 2396 N N . ASN B 1 146 ? 9.258 -14.125 3.275 1 88.88 146 ASN B N 1
ATOM 2397 C CA . ASN B 1 146 ? 8.359 -14.023 4.418 1 88.88 146 ASN B CA 1
ATOM 2398 C C . ASN B 1 146 ? 8.945 -14.695 5.656 1 88.88 146 ASN B C 1
ATOM 2400 O O . ASN B 1 146 ? 8.719 -14.234 6.781 1 88.88 146 ASN B O 1
ATOM 2404 N N . GLN B 1 147 ? 9.711 -15.758 5.422 1 88.81 147 GLN B N 1
ATOM 2405 C CA . GLN B 1 147 ? 10.414 -16.375 6.535 1 88.81 147 GLN B CA 1
ATOM 2406 C C . GLN B 1 147 ? 11.445 -15.43 7.133 1 88.81 147 GLN B C 1
ATOM 2408 O O . GLN B 1 147 ? 11.602 -15.359 8.359 1 88.81 147 GLN B O 1
ATOM 2413 N N . LYS B 1 148 ? 12.148 -14.727 6.262 1 85.19 148 LYS B N 1
ATOM 2414 C CA . LYS B 1 148 ? 13.117 -13.734 6.723 1 85.19 148 LYS B CA 1
ATOM 2415 C C . LYS B 1 148 ? 12.438 -12.625 7.52 1 85.19 148 LYS B C 1
ATOM 2417 O O . LYS B 1 148 ? 12.914 -12.242 8.586 1 85.19 148 LYS B O 1
ATOM 2422 N N . ILE B 1 149 ? 11.414 -12.188 6.969 1 81.5 149 ILE B N 1
ATOM 2423 C CA . ILE B 1 149 ? 10.664 -11.125 7.629 1 81.5 149 ILE B CA 1
ATOM 2424 C C . ILE B 1 149 ? 10.156 -11.617 8.984 1 81.5 149 ILE B C 1
ATOM 2426 O O . ILE B 1 149 ? 10.258 -10.906 9.984 1 81.5 149 ILE B O 1
ATOM 2430 N N . PHE B 1 150 ? 9.648 -12.828 9.055 1 79.62 150 PHE B N 1
ATOM 2431 C CA . PHE B 1 150 ? 9.117 -13.43 10.273 1 79.62 150 PHE B CA 1
ATOM 2432 C C . PHE B 1 150 ? 10.211 -13.586 11.32 1 79.62 150 PHE B C 1
ATOM 2434 O O . PHE B 1 150 ? 9.984 -13.312 12.508 1 79.62 150 PHE B O 1
ATOM 2441 N N . SER B 1 151 ? 11.258 -14.047 10.898 1 80.5 151 SER B N 1
ATOM 2442 C CA . SER B 1 151 ? 12.367 -14.273 11.82 1 80.5 151 SER B CA 1
ATOM 2443 C C . SER B 1 151 ? 12.883 -12.969 12.398 1 80.5 151 SER B C 1
ATOM 2445 O O . SER B 1 151 ? 13.289 -12.914 13.562 1 80.5 151 SER B O 1
ATOM 2447 N N . LYS B 1 152 ? 12.984 -11.961 11.617 1 73.69 152 LYS B N 1
ATOM 2448 C CA . LYS B 1 152 ? 13.43 -10.656 12.086 1 73.69 152 LYS B CA 1
ATOM 2449 C C . LYS B 1 152 ? 12.445 -10.055 13.086 1 73.69 152 LYS B C 1
ATOM 2451 O O . LYS B 1 152 ? 12.836 -9.32 13.992 1 73.69 152 LYS B O 1
ATOM 2456 N N . SER B 1 153 ? 11.195 -10.367 12.906 1 67.06 153 SER B N 1
ATOM 2457 C CA . SER B 1 153 ? 10.156 -9.828 13.781 1 67.06 153 SER B CA 1
ATOM 2458 C C . SER B 1 153 ? 10.125 -10.555 15.117 1 67.06 153 SER B C 1
ATOM 2460 O O . SER B 1 153 ? 9.641 -10.016 16.109 1 67.06 153 SER B O 1
ATOM 2462 N N . ALA B 1 154 ? 10.438 -11.852 15.133 1 62.44 154 ALA B N 1
ATOM 2463 C CA . ALA B 1 154 ? 10.492 -1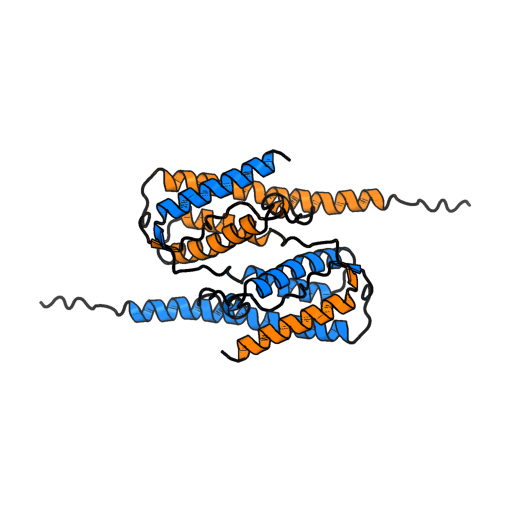2.617 16.375 1 62.44 154 ALA B CA 1
ATOM 2464 C C . ALA B 1 154 ? 11.664 -12.172 17.25 1 62.44 154 ALA B C 1
ATOM 2466 O O . ALA B 1 154 ? 11.719 -12.492 18.438 1 62.44 154 ALA B O 1
ATOM 2467 N N . GLN B 1 155 ? 12.562 -11.531 16.625 1 55.09 155 GLN B N 1
ATOM 2468 C CA . GLN B 1 155 ? 13.727 -11.078 17.391 1 55.09 155 GLN B CA 1
ATOM 2469 C C . GLN B 1 155 ? 13.406 -9.805 18.172 1 55.09 155 GLN B C 1
ATOM 2471 O O . GLN B 1 155 ? 14.172 -9.398 19.047 1 55.09 155 GLN B O 1
ATOM 2476 N N . PHE B 1 156 ? 12.289 -9.18 17.875 1 47.78 156 PHE B N 1
ATOM 2477 C CA . PHE B 1 156 ? 11.945 -8 18.656 1 47.78 156 PHE B CA 1
ATOM 2478 C C . PHE B 1 156 ? 10.688 -8.258 19.484 1 47.78 156 PHE B C 1
ATOM 2480 O O . PHE B 1 156 ? 9.805 -9.008 19.062 1 47.78 156 PHE B O 1
#

Solvent-accessible surface area (backbone atoms only — not comparable to full-atom values): 16878 Å² total; per-residue (Å²): 136,82,79,73,75,74,76,67,68,64,68,60,55,58,51,52,62,52,40,51,56,19,50,50,43,28,63,57,30,56,58,28,53,51,48,35,39,52,39,28,50,57,56,60,74,42,93,51,91,63,39,74,38,78,36,60,46,71,74,70,86,64,75,78,66,67,62,67,43,62,30,55,85,59,32,32,28,6,61,39,48,42,27,68,59,57,43,50,41,53,36,25,46,39,43,54,45,53,54,43,40,73,77,49,84,41,69,64,58,51,51,32,41,52,30,48,46,49,41,52,67,52,33,52,43,52,55,63,71,79,44,67,35,39,36,42,59,51,41,48,52,51,30,51,52,50,50,51,36,50,54,61,38,70,73,100,135,83,77,72,75,74,76,68,67,65,69,59,52,57,53,51,62,50,40,51,56,20,51,51,45,28,63,58,32,56,59,31,53,52,48,35,39,52,41,31,51,58,56,60,73,42,94,51,91,63,39,74,39,79,36,61,46,70,74,72,86,65,74,77,68,70,65,69,44,62,31,54,84,62,31,34,29,7,61,39,47,43,28,66,62,56,43,50,43,52,37,27,45,40,42,54,46,53,55,44,41,75,75,48,83,41,68,64,58,51,52,32,41,53,31,47,46,50,40,53,68,51,33,50,43,51,57,64,72,80,45,69,36,38,37,42,57,51,41,49,51,52,29,54,52,50,50,51,34,49,54,60,38,70,72,99

Foldseek 3Di:
DPPPPPPPPPVVVVCPVLVVQQVVQLVVQVVLVVLLVVLVVVPVVDPDPCNVPDWDDLDPPDDPPFDQQAAPPRQNLQVVQRTPSSLSSLVVVLVGLVVVCVVDVDVSSVSSSVSSCSSSVRHDDGDDPPDDDDPVVVVVVVVVVVVVVVVVVVVD/DPPPPPPPPPVVVVCVVLVVQQVVQLVVQVVLVVLLVVLVVVPVVDPDPCNVPDWDDLDPPDPPPFDQQAFPPRHNLQVVQRTPSSLSSLVVVLVGLVVVCVVDVDVSSVSSSVSSVSSSVRHDDGDDPPDDDDVVVVVVVVVVVVVVVVVVVVVD

Organism: Phascolarctos cinereus (NCBI:txid38626)

Nearest PDB structures (foldseek):
  8rfg-assembly1_A  TM=3.792E-01  e=7.583E+00  Agrobacterium tumefaciens
  8rfg-assembly1_A  TM=3.798E-01  e=4.982E+00  Agrobacterium tumefaciens

InterPro domains:
  IPR001325 Interleukin-4/interleukin-13 [SM00190] (1-155)
  IPR002354 Interleukin-4 [PF00727] (29-69)
  IPR002354 Interleukin-4 [PF00727] (86-150)
  IPR002354 Interleukin-4 [PR00431] (33-44)
  IPR002354 Interleukin-4 [PR00431] (50-65)
  IPR002354 Interleukin-4 [PR00431] (124-138)
  IPR002354 Interleukin-4 [PR00431] (139-150)
  IPR002354 Interleukin-4 [PTHR47401] (1-71)
  IPR009079 Four-helical cytokine-like, core [G3DSA:1.20.1250.10] (25-154)
  IPR009079 Four-helical cytokine-like, core [SSF47266] (29-152)
  IPR018096 Interleukin-4/interleukin-13, conserved site [PS00838] (33-58)

Radius of gyration: 22.14 Å; Cα contacts (8 Å, |Δi|>4): 400; chains: 2; bounding box: 47×64×87 Å

pLDDT: mean 75.64, std 19.99, range [32.62, 96.88]

Secondary structure (DSSP, 8-state):
---------HHHHHHHHHHHHHHHHHHHHHHHHHHHHHHHHHHHHS--TTTT-EEE-------S--------TT-HHHHHS-SHHHHHHHHHHHHHHHHHHHHS--HHHHHHHHHHHHHHHHPPPP---SSEEEHHHHHHHHHHHHHHHHHHHHT-/---------HHHHHHHHHHHHHHHHHHHHHHHHHHHHHHHHHHHHS--TTTT-EEE-------S--------TT-HHHHHS-SHHHHHHHHHHHHHHHHHHHHS--HHHHHHHHHHHHHHHHPPPP---SSEEEHHHHHHHHHHHHHHHHHHHHT-

Sequence (312 aa):
MRLTFQLIPTLFCLLTCTSDVVQGQRRTCQPSLREIVHMANSLTMKKFPCFEMEVPDIFEDTENSSTPKLFPEESSCSQLVMTMNDFETLCRAVTVLQQVSNSCPFPKLSNMLRNLMHLVNQTKCPVNETKITKLQDFLSKLKTINQKIFSKSAQFMRLTFQLIPTLFCLLTCTSDVVQGQRRTCQPSLREIVHMANSLTMKKFPCFEMEVPDIFEDTENSSTPKLFPEESSCSQLVMTMNDFETLCRAVTVLQQVSNSCPFPKLSNMLRNLMHLVNQTKCPVNETKITKLQDFLSKLKTINQKIFSKSAQF